Protein AF-A0A840YTI4-F1 (afdb_monomer)

Foldseek 3Di:
DVLVVLVVVLVVLVVVLVVLLVVLLLLLVVLVVLLVVVVVCVVPAFDQLQSSQVSCQPPVDDDPDPDPDGRDSVNSVCSLVVLLVQLVSLQVSLVSQVVVLVVVCVVDDPVVVVVSVVSNVVSQVVSLVSSQSSVCSSQSSRVHHDDRDDDPSDDPPPPPPVPPPPPPDPDDDPPPDDDD

Mean predicted aligned error: 10.5 Å

Nearest PDB structures (foldseek):
  8afz-assembly1_A  TM=2.853E-01  e=2.333E+00  Homo sapiens

Structure (mmCIF, N/CA/C/O backbone):
data_AF-A0A840YTI4-F1
#
_entry.id   AF-A0A840YTI4-F1
#
loop_
_atom_site.group_PDB
_atom_site.id
_atom_site.type_symbol
_atom_site.label_atom_id
_atom_site.label_alt_id
_atom_site.label_comp_id
_atom_site.label_asym_id
_atom_site.label_entity_id
_atom_site.label_seq_id
_atom_site.pdbx_PDB_ins_code
_atom_site.Cartn_x
_atom_site.Cartn_y
_atom_site.Cartn_z
_atom_site.occupancy
_atom_site.B_iso_or_equiv
_atom_site.auth_seq_id
_atom_site.auth_comp_id
_atom_site.auth_asym_id
_atom_site.auth_atom_id
_atom_site.pdbx_PDB_model_num
ATOM 1 N N . MET A 1 1 ? 18.337 14.440 -18.866 1.00 60.91 1 MET A N 1
ATOM 2 C CA . MET A 1 1 ? 17.352 15.415 -18.341 1.00 60.91 1 MET A CA 1
ATOM 3 C C . MET A 1 1 ? 15.928 14.864 -18.159 1.00 60.91 1 MET A C 1
ATOM 5 O O . MET A 1 1 ? 15.456 14.906 -17.033 1.00 60.91 1 MET A O 1
ATOM 9 N N . GLN A 1 2 ? 15.210 14.357 -19.181 1.00 75.00 2 GLN A N 1
ATOM 10 C CA . GLN A 1 2 ? 13.846 13.804 -18.971 1.00 75.00 2 GLN A CA 1
ATOM 11 C C . GLN A 1 2 ? 13.860 12.467 -18.204 1.00 75.00 2 GLN A C 1
ATOM 13 O O . GLN A 1 2 ? 13.089 12.295 -17.268 1.00 75.00 2 GLN A O 1
ATOM 18 N N . GLU A 1 3 ? 14.793 11.567 -18.523 1.00 72.38 3 GLU A N 1
ATOM 19 C CA . GLU A 1 3 ? 14.943 10.283 -17.820 1.00 72.38 3 GLU A CA 1
ATOM 20 C C . GLU A 1 3 ? 15.306 10.454 -16.334 1.00 72.38 3 GLU A C 1
ATOM 22 O O . GLU A 1 3 ? 14.734 9.791 -15.478 1.00 72.38 3 GLU A O 1
ATOM 27 N N . GLU A 1 4 ? 16.202 11.385 -15.996 1.00 76.56 4 GLU A N 1
ATOM 28 C CA . GLU A 1 4 ? 16.574 11.675 -14.600 1.00 76.56 4 GLU A CA 1
ATOM 29 C C . GLU A 1 4 ? 15.397 12.230 -13.789 1.00 76.56 4 GLU A C 1
ATOM 31 O O . GLU A 1 4 ? 15.236 11.883 -12.620 1.00 76.56 4 GLU A O 1
ATOM 36 N N . ARG A 1 5 ? 14.539 13.051 -14.413 1.00 78.88 5 ARG A N 1
ATOM 37 C CA . ARG A 1 5 ? 13.309 13.549 -13.779 1.00 78.88 5 ARG A CA 1
ATOM 38 C C . ARG A 1 5 ? 12.329 12.414 -13.492 1.00 78.88 5 ARG A C 1
ATOM 40 O O . ARG A 1 5 ? 11.798 12.349 -12.386 1.00 78.88 5 ARG A O 1
ATOM 47 N N . GLU A 1 6 ? 12.117 11.510 -14.447 1.00 80.56 6 GLU A N 1
ATOM 48 C CA . GLU A 1 6 ? 11.223 10.359 -14.260 1.00 80.56 6 GLU A CA 1
ATOM 49 C C . GLU A 1 6 ? 11.784 9.350 -13.245 1.00 80.56 6 GLU A C 1
ATOM 51 O O . GLU A 1 6 ? 11.044 8.856 -12.394 1.00 80.56 6 GLU A O 1
ATOM 56 N N . ARG A 1 7 ? 13.105 9.124 -13.226 1.00 78.75 7 ARG A N 1
ATOM 57 C CA . ARG A 1 7 ? 13.770 8.342 -12.168 1.00 78.75 7 ARG A CA 1
ATOM 58 C C . ARG A 1 7 ? 13.569 8.970 -10.787 1.00 78.75 7 ARG A C 1
ATOM 60 O O . ARG A 1 7 ? 13.211 8.271 -9.843 1.00 78.75 7 ARG A O 1
ATOM 67 N N . GLY A 1 8 ? 13.737 10.288 -10.665 1.00 83.75 8 GLY A N 1
ATOM 68 C CA . GLY A 1 8 ? 13.458 11.013 -9.422 1.00 83.75 8 GLY A CA 1
ATOM 69 C C . GLY A 1 8 ? 11.995 10.885 -8.981 1.00 83.75 8 GLY A C 1
ATOM 70 O O . GLY A 1 8 ? 11.715 10.722 -7.792 1.00 83.75 8 GLY A O 1
ATOM 71 N N . ARG A 1 9 ? 11.058 10.885 -9.936 1.00 85.00 9 ARG A N 1
ATOM 72 C CA . ARG A 1 9 ? 9.628 10.677 -9.675 1.00 85.00 9 ARG A CA 1
ATOM 73 C C . ARG A 1 9 ? 9.334 9.268 -9.160 1.00 85.00 9 ARG A C 1
ATOM 75 O O . ARG A 1 9 ? 8.614 9.158 -8.171 1.00 85.00 9 ARG A O 1
ATOM 82 N N . ILE A 1 10 ? 9.915 8.228 -9.767 1.00 86.00 10 ILE A N 1
ATOM 83 C CA . ILE A 1 10 ? 9.824 6.837 -9.285 1.00 86.00 10 ILE A CA 1
ATOM 84 C C . ILE A 1 10 ? 10.323 6.741 -7.840 1.00 86.00 10 ILE A C 1
ATOM 86 O O . ILE A 1 10 ? 9.598 6.262 -6.973 1.00 86.00 10 ILE A O 1
ATOM 90 N N . ILE A 1 11 ? 11.517 7.271 -7.551 1.00 88.94 11 ILE A N 1
ATOM 91 C CA . ILE A 1 11 ? 12.101 7.240 -6.199 1.00 88.94 11 ILE A CA 1
ATOM 92 C C . ILE A 1 11 ? 11.185 7.946 -5.191 1.00 88.94 11 ILE A C 1
ATOM 94 O O . ILE A 1 11 ? 10.948 7.433 -4.097 1.00 88.94 11 ILE A O 1
ATOM 98 N N . GLY A 1 12 ? 10.641 9.110 -5.558 1.00 89.00 12 GLY A N 1
ATOM 99 C CA . GLY A 1 12 ? 9.728 9.867 -4.704 1.00 89.00 12 GLY A CA 1
ATOM 100 C C . GLY A 1 12 ? 8.396 9.154 -4.443 1.00 89.00 12 GLY A C 1
ATOM 101 O O . GLY A 1 12 ? 7.891 9.209 -3.321 1.00 89.00 12 GLY A O 1
ATOM 102 N N . LEU A 1 13 ? 7.824 8.483 -5.449 1.00 89.75 13 LEU A N 1
ATOM 103 C CA . LEU A 1 13 ? 6.615 7.663 -5.293 1.00 89.75 13 LEU A CA 1
ATOM 104 C C . LEU A 1 13 ? 6.891 6.460 -4.396 1.00 89.75 13 LEU A C 1
ATOM 106 O O . LEU A 1 13 ? 6.224 6.305 -3.379 1.00 89.75 13 LEU A O 1
ATOM 110 N N . ARG A 1 14 ? 7.935 5.686 -4.706 1.00 91.75 14 ARG A N 1
ATOM 111 C CA . ARG A 1 14 ? 8.328 4.506 -3.934 1.00 91.75 14 ARG A CA 1
ATOM 112 C C . ARG A 1 14 ? 8.579 4.846 -2.469 1.00 91.75 14 ARG A C 1
ATOM 114 O O . ARG A 1 14 ? 8.052 4.181 -1.584 1.00 91.75 14 ARG A O 1
ATOM 121 N N . LYS A 1 15 ? 9.337 5.913 -2.194 1.00 93.44 15 LYS A N 1
ATOM 122 C CA . LYS A 1 15 ? 9.611 6.356 -0.821 1.00 93.44 15 LYS A CA 1
ATOM 123 C C . LYS A 1 15 ? 8.319 6.675 -0.064 1.00 93.44 15 LYS A C 1
ATOM 125 O O . LYS A 1 15 ? 8.131 6.181 1.043 1.00 93.44 15 LYS A O 1
ATOM 130 N N . ARG A 1 16 ? 7.414 7.451 -0.667 1.00 90.56 16 ARG A N 1
ATOM 131 C CA . ARG A 1 16 ? 6.116 7.785 -0.059 1.00 90.56 16 ARG A CA 1
ATOM 132 C C . ARG A 1 16 ? 5.254 6.543 0.179 1.00 90.56 16 ARG A C 1
ATOM 134 O O . ARG A 1 16 ? 4.687 6.422 1.265 1.00 90.56 16 ARG A O 1
ATOM 141 N N . ARG A 1 17 ? 5.197 5.623 -0.786 1.00 94.31 17 ARG A N 1
ATOM 142 C CA . ARG A 1 17 ? 4.458 4.358 -0.682 1.00 94.31 17 ARG A CA 1
ATOM 143 C C . ARG A 1 17 ? 4.950 3.526 0.498 1.00 94.31 17 ARG A C 1
ATOM 145 O O . ARG A 1 17 ? 4.155 3.127 1.345 1.00 94.31 17 ARG A O 1
ATOM 152 N N . LEU A 1 18 ? 6.267 3.337 0.603 1.00 94.56 18 LEU A N 1
ATOM 153 C CA . LEU A 1 18 ? 6.896 2.588 1.694 1.00 94.56 18 LEU A CA 1
ATOM 154 C C . LEU A 1 18 ? 6.688 3.262 3.055 1.00 94.56 18 LEU A C 1
ATOM 156 O O . LEU A 1 18 ? 6.338 2.590 4.020 1.00 94.56 18 LEU A O 1
ATOM 160 N N . GLU A 1 19 ? 6.841 4.586 3.140 1.00 94.00 19 GLU A N 1
ATOM 161 C CA . GLU A 1 19 ? 6.572 5.333 4.376 1.00 94.00 19 GLU A CA 1
ATOM 162 C C . GLU A 1 19 ? 5.101 5.236 4.804 1.00 94.00 19 GLU A C 1
ATOM 164 O O . GLU A 1 19 ? 4.807 5.140 5.996 1.00 94.00 19 GLU A O 1
ATOM 169 N N . THR A 1 20 ? 4.174 5.245 3.844 1.00 92.94 20 THR A N 1
ATOM 170 C CA . THR A 1 20 ? 2.732 5.111 4.091 1.00 92.94 20 THR A CA 1
ATOM 171 C C . THR A 1 20 ? 2.385 3.706 4.576 1.00 92.94 20 THR A C 1
ATOM 173 O O . THR A 1 20 ? 1.662 3.558 5.564 1.00 92.94 20 THR A O 1
ATOM 176 N N . ALA A 1 21 ? 2.943 2.677 3.936 1.00 94.75 21 ALA A N 1
ATOM 177 C CA . ALA A 1 21 ? 2.770 1.288 4.343 1.00 94.75 21 ALA A CA 1
ATOM 178 C C . ALA A 1 21 ? 3.350 1.031 5.743 1.00 94.75 21 ALA A C 1
ATOM 180 O O . ALA A 1 21 ? 2.666 0.467 6.596 1.00 94.75 21 ALA A O 1
ATOM 181 N N . ALA A 1 22 ? 4.569 1.509 6.012 1.00 94.06 22 ALA A N 1
ATOM 182 C CA . ALA A 1 22 ? 5.213 1.385 7.317 1.00 94.06 22 ALA A CA 1
ATOM 183 C C . ALA A 1 22 ? 4.413 2.098 8.414 1.00 94.06 22 ALA A C 1
ATOM 185 O O . ALA A 1 22 ? 4.198 1.532 9.482 1.00 94.06 22 ALA A O 1
ATOM 186 N N . TRP A 1 23 ? 3.916 3.308 8.136 1.00 92.19 23 TRP A N 1
ATOM 187 C CA . TRP A 1 23 ? 3.046 4.031 9.061 1.00 92.19 23 TRP A CA 1
ATOM 188 C C . TRP A 1 23 ? 1.780 3.228 9.385 1.00 92.19 23 TRP A C 1
ATOM 190 O O . TRP A 1 23 ? 1.452 3.054 10.556 1.00 92.19 23 TRP A O 1
ATOM 200 N N . ALA A 1 24 ? 1.094 2.689 8.378 1.00 92.88 24 ALA A N 1
ATOM 201 C CA . ALA A 1 24 ? -0.115 1.904 8.600 1.00 92.88 24 ALA A CA 1
ATOM 202 C C . ALA A 1 24 ? 0.157 0.590 9.339 1.00 92.88 24 ALA A C 1
ATOM 204 O O . ALA A 1 24 ? -0.626 0.209 10.206 1.00 92.88 24 ALA A O 1
ATOM 205 N N . ALA A 1 25 ? 1.287 -0.068 9.072 1.00 94.06 25 ALA A N 1
ATOM 206 C CA . ALA A 1 25 ? 1.671 -1.297 9.759 1.00 94.06 25 ALA A CA 1
ATOM 207 C C . ALA A 1 25 ? 1.788 -1.118 11.284 1.00 94.06 25 ALA A C 1
ATOM 209 O O . ALA A 1 25 ? 1.496 -2.054 12.026 1.00 94.06 25 ALA A O 1
ATOM 210 N N . THR A 1 26 ? 2.115 0.089 11.767 1.00 92.38 26 THR A N 1
ATOM 211 C CA . THR A 1 26 ? 2.164 0.375 13.215 1.00 92.38 26 THR A CA 1
ATOM 212 C C . THR A 1 26 ? 0.812 0.199 13.919 1.00 92.38 26 THR A C 1
ATOM 214 O O . THR A 1 26 ? 0.774 -0.038 15.123 1.00 92.38 26 THR A O 1
ATOM 217 N N . PHE A 1 27 ? -0.303 0.243 13.179 1.00 91.00 27 PHE A N 1
ATOM 218 C CA . PHE A 1 27 ? -1.652 0.069 13.723 1.00 91.00 27 PHE A CA 1
ATOM 219 C C . PHE A 1 27 ? -2.101 -1.387 13.819 1.00 91.00 27 PHE A C 1
ATOM 221 O O . PHE A 1 27 ? -3.097 -1.658 14.485 1.00 91.00 27 PHE A O 1
ATOM 228 N N . ILE A 1 28 ? -1.404 -2.334 13.185 1.00 92.56 28 ILE A N 1
ATOM 229 C CA . ILE A 1 28 ? -1.778 -3.756 13.221 1.00 92.56 28 ILE A CA 1
ATOM 230 C C . ILE A 1 28 ? -1.907 -4.284 14.665 1.00 92.56 28 ILE A C 1
ATOM 232 O O . ILE A 1 28 ? -2.984 -4.799 14.982 1.00 92.56 28 ILE A O 1
ATOM 236 N N . PRO A 1 29 ? -0.892 -4.148 15.550 1.00 91.31 29 PRO A N 1
ATOM 237 C CA . PRO A 1 29 ? -1.006 -4.623 16.932 1.00 91.31 29 PRO A CA 1
ATOM 238 C C . PRO A 1 29 ? -2.106 -3.890 17.714 1.00 91.31 29 PRO A C 1
ATOM 240 O O . PRO A 1 29 ? -2.937 -4.536 18.343 1.00 91.31 29 PRO A O 1
ATOM 243 N N . LEU A 1 30 ? -2.205 -2.565 17.575 1.00 89.50 30 LEU A N 1
ATOM 244 C CA . LEU A 1 30 ? -3.213 -1.751 18.270 1.00 89.50 30 LEU A CA 1
ATOM 245 C C . LEU A 1 30 ? -4.641 -2.166 17.916 1.00 89.50 30 LEU A C 1
ATOM 247 O O . LEU A 1 30 ? -5.519 -2.267 18.766 1.00 89.50 30 LEU A O 1
ATOM 251 N N . LEU A 1 31 ? -4.893 -2.424 16.636 1.00 90.88 31 LEU A N 1
ATOM 252 C CA . LEU A 1 31 ? -6.208 -2.856 16.186 1.00 90.88 31 LEU A CA 1
ATOM 253 C C . LEU A 1 31 ? -6.496 -4.303 16.600 1.00 90.88 31 LEU A C 1
ATOM 255 O O . LEU A 1 31 ? -7.666 -4.662 16.739 1.00 90.88 31 LEU A O 1
ATOM 259 N N . ALA A 1 32 ? -5.464 -5.132 16.790 1.00 89.94 32 ALA A N 1
ATOM 260 C CA . ALA A 1 32 ? -5.616 -6.479 17.328 1.00 89.94 32 ALA A CA 1
ATOM 261 C C . ALA A 1 32 ? -6.035 -6.434 18.801 1.00 89.94 32 ALA A C 1
ATOM 263 O O . ALA A 1 32 ? -7.011 -7.088 19.156 1.00 89.94 32 ALA A O 1
ATOM 264 N N . GLU A 1 33 ? -5.393 -5.591 19.609 1.00 89.31 33 GLU A N 1
ATOM 265 C CA . GLU A 1 33 ? -5.805 -5.312 20.991 1.00 89.31 33 GLU A CA 1
ATOM 266 C C . GLU A 1 33 ? -7.242 -4.786 21.044 1.00 89.31 33 GLU A C 1
ATOM 268 O O . GLU A 1 33 ? -8.079 -5.321 21.770 1.00 89.31 33 GLU A O 1
ATOM 273 N N . ALA A 1 34 ? -7.580 -3.821 20.185 1.00 89.56 34 ALA A N 1
ATOM 274 C CA . ALA A 1 34 ? -8.935 -3.286 20.106 1.00 89.56 34 ALA A CA 1
ATOM 275 C C . ALA A 1 34 ? -9.989 -4.357 19.795 1.00 89.56 34 ALA A C 1
ATOM 277 O O . ALA A 1 34 ? -11.098 -4.295 20.316 1.00 89.56 34 ALA A O 1
ATOM 278 N N . ARG A 1 35 ? -9.669 -5.361 18.971 1.00 88.31 35 ARG A N 1
ATOM 279 C CA . ARG A 1 35 ? -10.585 -6.485 18.701 1.00 88.31 35 ARG A CA 1
ATOM 280 C C . ARG A 1 35 ? -10.811 -7.367 19.927 1.00 88.31 35 ARG A C 1
ATOM 282 O O . ARG A 1 35 ? -11.915 -7.878 20.079 1.00 88.31 35 ARG A O 1
ATOM 289 N N . LEU A 1 36 ? -9.800 -7.535 20.778 1.00 86.69 36 LEU A N 1
ATOM 290 C CA . LEU A 1 36 ? -9.909 -8.306 22.020 1.00 86.69 36 LEU A CA 1
ATOM 291 C C . LEU A 1 36 ? -10.699 -7.541 23.092 1.00 86.69 36 LEU A C 1
ATOM 293 O O . LEU A 1 36 ? -11.499 -8.130 23.813 1.00 86.69 36 LEU A O 1
ATOM 297 N N . GLU A 1 37 ? -10.508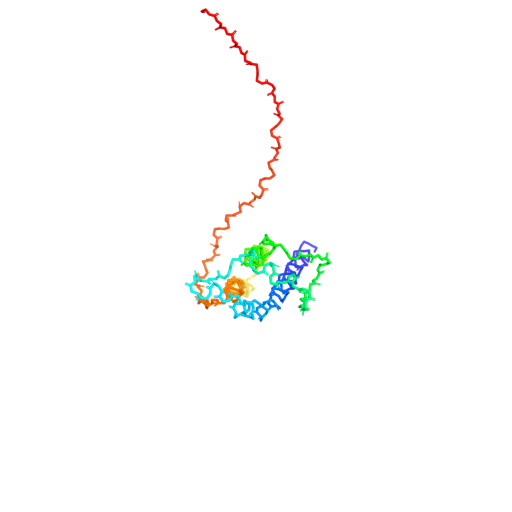 -6.223 23.169 1.00 87.12 37 GLU A N 1
ATOM 298 C CA . GLU A 1 37 ? -11.106 -5.355 24.191 1.00 87.12 37 GLU A CA 1
ATOM 299 C C . GLU A 1 37 ? -12.483 -4.784 23.832 1.00 87.12 37 GLU A C 1
ATOM 301 O O . GLU A 1 37 ? -13.116 -4.145 24.674 1.00 87.12 37 GLU A O 1
ATOM 306 N N . LEU A 1 38 ? -12.974 -4.998 22.608 1.00 84.62 38 LEU A N 1
ATOM 307 C CA . LEU A 1 38 ? -14.323 -4.613 22.177 1.00 84.62 38 LEU A CA 1
ATOM 308 C C . LEU A 1 38 ? -15.249 -5.851 22.089 1.00 84.62 38 LEU A C 1
ATOM 310 O O . LEU A 1 38 ? -15.746 -6.170 21.002 1.00 84.62 38 LEU A O 1
ATOM 314 N N . PRO A 1 39 ? -15.513 -6.557 23.213 1.00 62.47 39 PRO A N 1
ATOM 315 C CA . PRO A 1 39 ? -16.169 -7.864 23.226 1.00 62.47 39 PRO A CA 1
ATOM 316 C C . PRO A 1 39 ? -17.627 -7.836 22.757 1.00 62.47 39 PRO A C 1
ATOM 318 O O . PRO A 1 39 ? -18.119 -8.856 22.284 1.00 62.47 39 PRO A O 1
ATOM 321 N N . GLU A 1 40 ? -18.315 -6.686 22.784 1.00 63.84 40 GLU A N 1
ATOM 322 C CA . GLU A 1 40 ? -19.673 -6.554 22.218 1.00 63.84 40 GLU A CA 1
ATOM 323 C C . GLU A 1 40 ? -19.744 -6.923 20.723 1.00 63.84 40 GLU A C 1
ATOM 325 O O . GLU A 1 40 ? -20.815 -7.256 20.209 1.00 63.84 40 GLU A O 1
ATOM 330 N N . TYR A 1 41 ? -18.602 -6.918 20.029 1.00 58.66 41 TYR A N 1
ATOM 331 C CA . TYR A 1 41 ? -18.489 -7.289 18.619 1.00 58.66 41 TYR A CA 1
ATOM 332 C C . TYR A 1 41 ? -17.939 -8.706 18.403 1.00 58.66 41 TYR A C 1
ATOM 334 O O . TYR A 1 41 ? -18.056 -9.224 17.293 1.00 58.66 41 TYR A O 1
ATOM 342 N N . ALA A 1 42 ? -17.451 -9.384 19.451 1.00 54.78 42 ALA A N 1
ATOM 343 C CA . ALA A 1 42 ? -16.868 -10.728 19.371 1.00 54.78 42 ALA A CA 1
ATOM 344 C C . ALA A 1 42 ? -17.840 -11.790 18.814 1.00 54.78 42 ALA A C 1
ATOM 346 O O . ALA A 1 42 ? -17.402 -12.795 18.262 1.00 54.78 42 ALA A O 1
ATOM 347 N N . GLY A 1 43 ? -19.155 -11.547 18.901 1.00 52.69 43 GLY A N 1
ATOM 348 C CA . GLY A 1 43 ? -20.197 -12.397 18.308 1.00 52.69 43 GLY A CA 1
ATOM 349 C C . GLY A 1 43 ? -20.825 -11.877 17.006 1.00 52.69 43 GLY A C 1
ATOM 350 O O . GLY A 1 43 ? -21.642 -12.579 16.419 1.00 52.69 43 GLY A O 1
ATOM 351 N N . ARG A 1 44 ? -20.495 -10.656 16.551 1.00 56.28 44 ARG A N 1
ATOM 352 C CA . ARG A 1 44 ? -21.104 -10.012 15.361 1.00 56.28 44 ARG A CA 1
ATOM 353 C C . ARG A 1 44 ? -20.124 -9.778 14.204 1.00 56.28 44 ARG A C 1
ATOM 355 O O . ARG A 1 44 ? -20.573 -9.448 13.108 1.00 56.28 44 ARG A O 1
ATOM 362 N N . GLY A 1 45 ? -18.818 -9.947 14.427 1.00 68.94 45 GLY A N 1
ATOM 363 C CA . GLY A 1 45 ? -17.769 -9.796 13.414 1.00 68.94 45 GLY A CA 1
ATOM 364 C C . GLY A 1 45 ? -16.749 -8.700 13.746 1.00 68.94 45 GLY A C 1
ATOM 365 O O . GLY A 1 45 ? -16.442 -8.442 14.904 1.00 68.94 45 GLY A O 1
ATOM 366 N N . GLU A 1 46 ? -16.189 -8.064 12.712 1.00 78.31 46 GLU A N 1
ATOM 367 C CA . GLU A 1 46 ? -15.224 -6.960 12.846 1.00 78.31 46 GLU A CA 1
ATOM 368 C C . GLU A 1 46 ? -15.867 -5.757 13.580 1.00 78.31 46 GLU A C 1
ATOM 370 O O . GLU A 1 46 ? -16.969 -5.346 13.197 1.00 78.31 46 GLU A O 1
ATOM 375 N N . PRO A 1 47 ? -15.217 -5.164 14.608 1.00 85.81 47 PRO A N 1
ATOM 376 C CA . PRO A 1 47 ? -15.725 -3.973 15.282 1.00 85.81 47 PRO A CA 1
ATOM 377 C C . PRO A 1 47 ? -16.041 -2.840 14.304 1.00 85.81 47 PRO A C 1
ATOM 379 O O . PRO A 1 47 ? -15.364 -2.642 13.292 1.00 85.81 47 PRO A O 1
ATOM 382 N N . SER A 1 48 ? -17.069 -2.047 14.614 1.00 88.62 48 SER A N 1
ATOM 383 C CA . SER A 1 48 ? -17.422 -0.917 13.755 1.00 88.62 48 SER A CA 1
ATOM 384 C C . SER A 1 48 ? -16.291 0.120 13.708 1.00 88.62 48 SER A C 1
ATOM 386 O O . SER A 1 48 ? -15.554 0.325 14.675 1.00 88.62 48 SER A O 1
ATOM 388 N N . ARG A 1 49 ? -16.185 0.861 12.596 1.00 90.69 49 ARG A N 1
ATOM 389 C CA . ARG A 1 49 ? -15.224 1.976 12.462 1.00 90.69 49 ARG A CA 1
ATOM 390 C C . ARG A 1 49 ? -15.374 3.008 13.587 1.00 90.69 49 ARG A C 1
ATOM 392 O O . ARG A 1 49 ? -14.389 3.611 14.003 1.00 90.69 49 ARG A O 1
ATOM 399 N N . GLN A 1 50 ? -16.597 3.207 14.084 1.00 90.31 50 GLN A N 1
ATOM 400 C CA . GLN A 1 50 ? -16.862 4.092 15.217 1.00 90.31 50 GLN A CA 1
ATOM 401 C C . GLN A 1 50 ? -16.343 3.505 16.534 1.00 90.31 50 GLN A C 1
ATOM 403 O O . GLN A 1 50 ? -15.766 4.243 17.327 1.00 90.31 50 GLN A O 1
ATOM 408 N N . ALA A 1 51 ? -16.482 2.195 16.748 1.00 90.06 51 ALA A N 1
ATOM 409 C CA . ALA A 1 51 ? -15.936 1.526 17.925 1.00 90.06 51 ALA A CA 1
ATOM 410 C C . ALA A 1 51 ? -14.403 1.633 17.966 1.00 90.06 51 ALA A C 1
ATOM 412 O O . ALA A 1 51 ? -13.857 2.052 18.982 1.00 90.06 51 ALA A O 1
ATOM 413 N N . TYR A 1 52 ? -13.719 1.390 16.841 1.00 90.62 52 TYR A N 1
ATOM 414 C CA . TYR A 1 52 ? -12.273 1.624 16.726 1.00 90.62 52 TYR A CA 1
ATOM 415 C C . TYR A 1 52 ? -11.885 3.077 17.002 1.00 90.62 52 TYR A C 1
ATOM 417 O O . TYR A 1 52 ? -10.929 3.342 17.722 1.00 90.62 52 TYR A O 1
ATOM 425 N N . SER A 1 53 ? -12.642 4.028 16.454 1.00 90.62 53 SER A N 1
ATOM 426 C CA . SER A 1 53 ? -12.415 5.455 16.679 1.00 90.62 53 SER A CA 1
ATOM 427 C C . SER A 1 53 ? -12.531 5.827 18.159 1.00 90.62 53 SER A C 1
ATOM 429 O O . SER A 1 53 ? -11.686 6.551 18.675 1.00 90.62 53 SER A O 1
ATOM 431 N N . ASN A 1 54 ? -13.564 5.336 18.847 1.00 90.31 54 ASN A N 1
ATOM 432 C CA . ASN A 1 54 ? -13.758 5.573 20.277 1.00 90.31 54 ASN A CA 1
ATOM 433 C C . ASN A 1 54 ?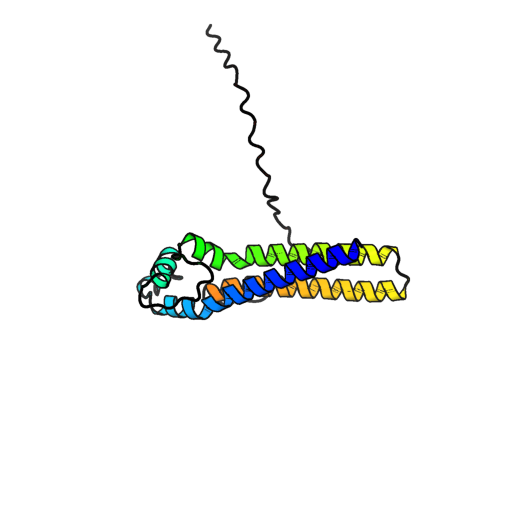 -12.641 4.915 21.095 1.00 90.31 54 ASN A C 1
ATOM 435 O O . ASN A 1 54 ? -12.119 5.524 22.023 1.00 90.31 54 ASN A O 1
ATOM 439 N N . TRP A 1 55 ? -12.240 3.701 20.708 1.00 90.94 55 TRP A N 1
ATOM 440 C CA . TRP A 1 55 ? -11.159 2.964 21.350 1.00 90.94 55 TRP A CA 1
ATOM 441 C C . TRP A 1 55 ? -9.821 3.712 21.224 1.00 90.94 55 TRP A C 1
ATOM 443 O O . TRP A 1 55 ? -9.170 3.972 22.232 1.00 90.94 55 TRP A O 1
ATOM 453 N N . LEU A 1 56 ? -9.436 4.168 20.031 1.00 89.31 56 LEU A N 1
ATOM 454 C CA . LEU A 1 56 ? -8.179 4.908 19.839 1.00 89.31 56 LEU A CA 1
ATOM 455 C C . LEU A 1 56 ? -8.153 6.278 20.533 1.00 89.31 56 LEU A C 1
ATOM 457 O O . LEU A 1 56 ? -7.080 6.792 20.817 1.00 89.31 56 LEU A O 1
ATOM 461 N N . ASN A 1 57 ? -9.309 6.885 20.805 1.00 88.69 57 ASN A N 1
ATOM 462 C CA . ASN A 1 57 ? -9.383 8.171 21.505 1.00 88.69 57 ASN A CA 1
ATOM 463 C C . ASN A 1 57 ? -9.470 8.041 23.030 1.00 88.69 57 ASN A C 1
ATOM 465 O O . ASN A 1 57 ? -9.657 9.051 23.712 1.00 88.69 57 ASN A O 1
ATOM 469 N N . HIS A 1 58 ? -9.397 6.827 23.579 1.00 86.06 58 HIS A N 1
ATOM 470 C CA . HIS A 1 58 ? -9.511 6.646 25.018 1.00 86.06 58 HIS A CA 1
ATOM 471 C C . HIS A 1 58 ? -8.323 7.312 25.747 1.00 86.06 58 HIS A C 1
ATOM 473 O O . HIS A 1 58 ? -7.179 7.041 25.380 1.00 86.06 58 HIS A O 1
ATOM 479 N N . PRO A 1 59 ? -8.548 8.137 26.792 1.00 81.12 59 PRO A N 1
ATOM 480 C CA . PRO A 1 59 ? -7.494 8.949 27.417 1.00 81.12 59 PRO A CA 1
ATOM 481 C C . PRO A 1 59 ? -6.313 8.165 27.998 1.00 81.12 59 PRO A C 1
ATOM 483 O O . PRO A 1 59 ? -5.227 8.711 28.149 1.00 81.12 59 PRO A O 1
ATOM 486 N N . SER A 1 60 ? -6.526 6.897 28.347 1.00 80.81 60 SER A N 1
ATOM 487 C CA . SER A 1 60 ? -5.487 6.030 28.912 1.00 80.81 60 SER A CA 1
ATOM 488 C C . SER A 1 60 ? -4.593 5.360 27.863 1.00 80.81 60 SER A C 1
ATOM 490 O O . SER A 1 60 ? -3.740 4.564 28.245 1.00 80.81 60 SER A O 1
ATOM 492 N N . ARG A 1 61 ? -4.811 5.598 26.561 1.00 78.06 61 ARG A N 1
ATOM 493 C CA . ARG A 1 61 ? -4.062 4.936 25.485 1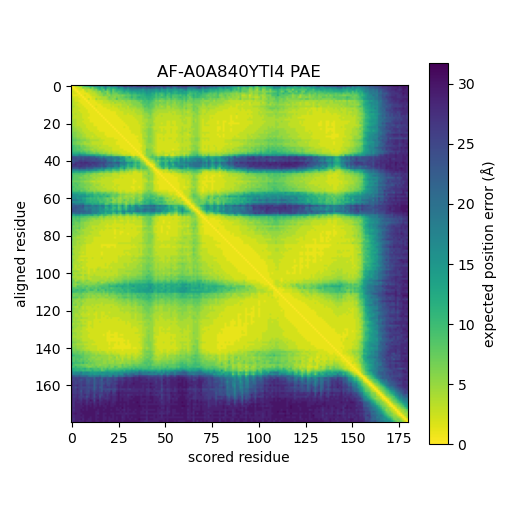.00 78.06 61 ARG A CA 1
ATOM 494 C C . ARG A 1 61 ? -3.062 5.880 24.838 1.00 78.06 61 ARG A C 1
ATOM 496 O O . ARG A 1 61 ? -3.401 6.990 24.434 1.00 78.06 61 ARG A O 1
ATOM 503 N N . GLU A 1 62 ? -1.843 5.388 24.667 1.00 75.94 62 GLU A N 1
ATOM 504 C CA . GLU A 1 62 ? -0.817 6.056 23.881 1.00 75.94 62 GLU A CA 1
ATOM 505 C C . GLU A 1 62 ? -0.872 5.527 22.445 1.00 75.94 62 GLU A C 1
ATOM 507 O O . GLU A 1 62 ? -0.469 4.403 22.155 1.00 75.94 62 GLU A O 1
ATOM 512 N N . ILE A 1 63 ? -1.439 6.324 21.536 1.00 76.50 63 ILE A N 1
ATOM 513 C CA . ILE A 1 63 ? -1.543 5.961 20.121 1.00 76.50 63 ILE A CA 1
ATOM 514 C C . ILE A 1 63 ? -0.429 6.667 19.336 1.00 76.50 63 ILE A C 1
ATOM 516 O O . ILE A 1 63 ? -0.301 7.891 19.453 1.00 76.50 63 ILE A O 1
ATOM 520 N N . PRO A 1 64 ? 0.327 5.957 18.476 1.00 66.69 64 PRO A N 1
ATOM 521 C CA . PRO A 1 64 ? 1.303 6.552 17.572 1.00 66.69 64 PRO A CA 1
ATOM 522 C C . PRO A 1 64 ? 0.585 7.443 16.552 1.00 66.69 64 PRO A C 1
ATOM 524 O O . PRO A 1 64 ? 0.174 7.013 15.476 1.00 66.69 64 PRO A O 1
ATOM 527 N N . SER A 1 65 ? 0.387 8.715 16.895 1.00 64.50 65 SER A N 1
ATOM 528 C CA . SER A 1 65 ? -0.253 9.672 16.002 1.00 64.50 65 SER A CA 1
ATOM 529 C C . SER A 1 65 ? 0.762 10.626 15.392 1.00 64.50 65 SER A C 1
ATOM 531 O O . SER A 1 65 ? 1.403 11.421 16.075 1.00 64.50 65 SER A O 1
ATOM 533 N N . ARG A 1 66 ? 0.844 10.598 14.058 1.00 55.34 66 ARG A N 1
ATOM 534 C CA . ARG A 1 66 ? 1.593 11.567 13.246 1.00 55.34 66 ARG A CA 1
ATOM 535 C C . ARG A 1 66 ? 0.869 12.923 13.148 1.00 55.34 66 ARG A C 1
ATOM 537 O O . ARG A 1 66 ? 1.488 13.914 12.780 1.00 55.34 66 ARG A O 1
ATOM 544 N N . ASN A 1 67 ? -0.425 12.974 13.492 1.00 52.84 67 ASN A N 1
ATOM 545 C CA . ASN A 1 67 ? -1.260 14.176 13.448 1.00 52.84 67 ASN A CA 1
ATOM 546 C C . ASN A 1 67 ? -1.805 14.514 14.841 1.00 52.84 67 ASN A C 1
ATOM 548 O O . ASN A 1 67 ? -2.423 13.684 15.503 1.00 52.84 67 ASN A O 1
ATOM 552 N N . LYS A 1 68 ? -1.644 15.764 15.277 1.00 54.62 68 LYS A N 1
ATOM 553 C CA . LYS A 1 68 ? -2.316 16.278 16.478 1.00 54.62 68 LYS A CA 1
ATOM 554 C C . LYS A 1 68 ? -3.831 16.304 16.221 1.00 54.62 68 LYS A C 1
ATOM 556 O O . LYS A 1 68 ? -4.321 17.224 15.574 1.00 54.62 68 LYS A O 1
ATOM 561 N N . GLY A 1 69 ? -4.569 15.282 16.650 1.00 68.00 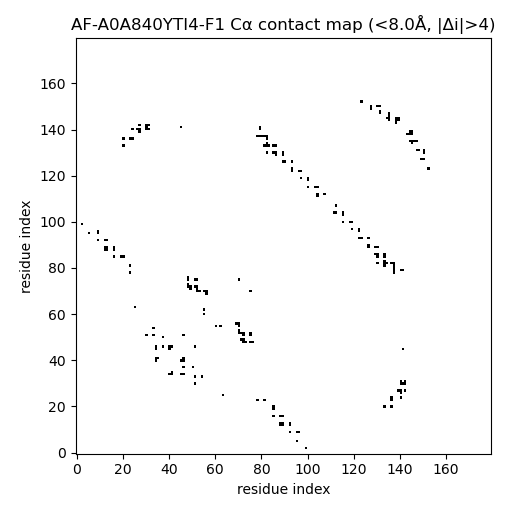69 GLY A N 1
ATOM 562 C CA . GLY A 1 69 ? -6.021 15.218 16.471 1.00 68.00 69 GLY A CA 1
ATOM 563 C C . GLY A 1 69 ? -6.636 13.896 16.921 1.00 68.00 69 GLY A C 1
ATOM 564 O O . GLY A 1 69 ? -5.949 12.880 16.995 1.00 68.00 69 GLY A O 1
ATOM 565 N N . SER A 1 70 ? -7.938 13.923 17.211 1.00 82.94 70 SER A N 1
ATOM 566 C CA . SER A 1 70 ? -8.712 12.724 17.528 1.00 82.94 70 SER A CA 1
ATOM 567 C C . SER A 1 70 ? -8.940 11.863 16.286 1.00 82.94 70 SER A C 1
ATOM 569 O O . SER A 1 70 ? -9.151 12.359 15.172 1.00 82.94 70 SER A O 1
ATOM 571 N N . TRP A 1 71 ? -8.930 10.549 16.479 1.00 88.62 71 TRP A N 1
ATOM 572 C CA . TRP A 1 71 ? -9.331 9.593 15.461 1.00 88.62 71 TRP A CA 1
ATOM 573 C C . TRP A 1 71 ? -10.819 9.745 15.171 1.00 88.62 71 TRP A C 1
ATOM 575 O O . TRP A 1 71 ? -11.631 9.901 16.081 1.00 88.62 71 TRP A O 1
ATOM 585 N N . LYS A 1 72 ? -11.178 9.711 13.891 1.00 91.06 72 LYS A N 1
ATOM 586 C CA . LYS A 1 72 ? -12.567 9.706 13.425 1.00 91.06 72 LYS A CA 1
ATOM 587 C C . LYS A 1 72 ? -12.834 8.390 12.715 1.00 91.06 72 LYS A C 1
ATOM 589 O O . LYS A 1 72 ? -11.928 7.844 12.086 1.00 91.06 72 LYS A O 1
ATOM 594 N N . SER A 1 73 ? -14.082 7.929 12.722 1.00 90.19 73 SER A N 1
ATOM 595 C CA . SER A 1 73 ? -14.502 6.719 12.000 1.00 90.19 73 SER A CA 1
ATOM 596 C C . SER A 1 73 ? -14.167 6.768 10.505 1.00 90.19 73 SER A C 1
ATOM 598 O O . SER A 1 73 ? -13.792 5.753 9.921 1.00 90.19 73 SER A O 1
ATOM 600 N N . GLU A 1 74 ? -14.216 7.953 9.893 1.00 91.38 74 GLU A N 1
ATOM 601 C CA . GLU A 1 74 ? -13.765 8.165 8.515 1.00 91.38 74 GLU A CA 1
ATOM 602 C C . GLU A 1 74 ? -12.257 7.908 8.352 1.00 91.38 74 GLU A C 1
ATOM 604 O O . GLU A 1 74 ? -11.846 7.227 7.415 1.00 91.38 74 GLU A O 1
ATOM 609 N N . THR A 1 75 ? -11.430 8.398 9.280 1.00 89.62 75 THR A N 1
ATOM 610 C CA . THR A 1 75 ? -9.976 8.173 9.274 1.00 89.62 75 THR A CA 1
ATOM 611 C C . THR A 1 75 ? -9.646 6.688 9.425 1.00 89.62 75 THR A C 1
ATOM 613 O O . THR A 1 75 ? -8.770 6.192 8.722 1.00 89.62 75 THR A O 1
ATOM 616 N N . ILE A 1 76 ? -10.386 5.960 10.270 1.00 91.25 76 ILE A N 1
ATOM 617 C CA . ILE A 1 76 ? -10.281 4.495 10.379 1.00 91.25 76 ILE A CA 1
ATOM 618 C C . ILE A 1 76 ? -10.648 3.821 9.059 1.00 91.25 76 ILE A C 1
ATOM 620 O O . ILE A 1 76 ? -9.941 2.929 8.603 1.00 91.25 76 ILE A O 1
ATOM 624 N N . GLY A 1 77 ? -11.728 4.273 8.414 1.00 91.19 77 GLY A N 1
ATOM 625 C CA . GLY A 1 77 ? -12.116 3.784 7.093 1.00 91.19 77 GLY A CA 1
ATOM 626 C C . GLY A 1 77 ? -10.983 3.928 6.078 1.00 91.19 77 GLY A C 1
ATOM 627 O O . GLY A 1 77 ? -10.615 2.951 5.438 1.00 91.19 77 GLY A O 1
ATOM 628 N N . ARG A 1 78 ? -10.360 5.109 6.005 1.00 90.88 78 ARG A N 1
ATOM 629 C CA . ARG A 1 78 ? -9.215 5.354 5.113 1.00 90.88 78 ARG A CA 1
ATOM 630 C C . ARG A 1 78 ? -7.994 4.499 5.455 1.00 90.88 78 ARG A C 1
ATOM 632 O O . ARG A 1 78 ? -7.296 4.083 4.541 1.00 90.88 78 ARG A O 1
ATOM 639 N N . LEU A 1 79 ? -7.738 4.230 6.738 1.00 92.62 79 LEU A N 1
ATOM 640 C CA . LEU A 1 79 ? -6.666 3.322 7.159 1.00 92.62 79 LEU A CA 1
ATOM 641 C C . LEU A 1 79 ? -6.932 1.892 6.670 1.00 92.62 79 LEU A C 1
ATOM 643 O O . LEU A 1 79 ? -6.039 1.247 6.134 1.00 92.62 79 LEU A O 1
ATOM 647 N N . PHE A 1 80 ? -8.163 1.403 6.799 1.00 93.62 80 PHE A N 1
ATOM 648 C CA . PHE A 1 80 ? -8.526 0.079 6.293 1.00 93.62 80 PHE A CA 1
ATOM 649 C C . PHE A 1 80 ? -8.494 -0.005 4.770 1.00 93.62 80 PHE A C 1
ATOM 651 O O . PHE A 1 80 ? -8.135 -1.046 4.222 1.00 93.62 80 PHE A O 1
ATOM 658 N N . ASP A 1 81 ? -8.818 1.089 4.094 1.00 93.81 81 ASP A N 1
ATOM 659 C CA . ASP A 1 81 ? -8.858 1.172 2.637 1.00 93.81 81 ASP A CA 1
ATOM 660 C C . ASP A 1 81 ? -7.529 1.712 2.058 1.00 93.81 81 ASP A C 1
ATOM 662 O O . ASP A 1 81 ? -7.462 2.121 0.900 1.00 93.81 81 ASP A O 1
ATOM 666 N N . ILE A 1 82 ? -6.442 1.685 2.845 1.00 93.38 82 ILE A N 1
ATOM 667 C CA . ILE A 1 82 ? -5.136 2.243 2.459 1.00 93.38 82 ILE A CA 1
ATOM 668 C C . ILE A 1 82 ? -4.520 1.563 1.235 1.00 93.38 82 ILE A C 1
ATOM 670 O O . ILE A 1 82 ? -3.776 2.198 0.488 1.00 93.38 82 ILE A O 1
ATOM 674 N N . HIS A 1 83 ? -4.867 0.293 1.003 1.00 94.31 83 HIS A N 1
ATOM 675 C CA . HIS A 1 83 ? -4.420 -0.460 -0.163 1.00 94.31 83 HIS A CA 1
ATOM 676 C C . HIS A 1 83 ? -4.749 0.267 -1.471 1.00 94.31 83 HIS A C 1
ATOM 678 O O . HIS A 1 83 ? -3.938 0.217 -2.383 1.00 94.31 83 HIS A O 1
ATOM 684 N N . ILE A 1 84 ? -5.868 1.002 -1.545 1.00 92.56 84 ILE A N 1
ATOM 685 C CA . ILE A 1 84 ? -6.268 1.751 -2.745 1.00 92.56 84 ILE A CA 1
ATOM 686 C C . ILE A 1 84 ? -5.169 2.742 -3.143 1.00 92.56 84 ILE A C 1
ATOM 688 O O . ILE A 1 84 ? -4.685 2.712 -4.269 1.00 92.56 84 ILE A O 1
ATOM 692 N N . GLY A 1 85 ? -4.720 3.574 -2.199 1.00 90.69 85 GLY A N 1
ATOM 693 C CA . GLY A 1 85 ? -3.677 4.566 -2.468 1.00 90.69 85 GLY A CA 1
ATOM 694 C C . GLY A 1 85 ? -2.311 3.938 -2.750 1.00 90.69 85 GLY A C 1
ATOM 695 O O . GLY A 1 85 ? -1.583 4.420 -3.612 1.00 90.69 85 GLY A O 1
ATOM 696 N N . LEU A 1 86 ? -1.967 2.848 -2.055 1.00 94.56 86 LEU A N 1
ATOM 697 C CA . LEU A 1 86 ? -0.702 2.136 -2.274 1.00 94.56 86 LEU A CA 1
ATOM 698 C C . LEU A 1 86 ? -0.649 1.468 -3.656 1.00 94.56 86 LEU A C 1
ATOM 700 O O . LEU A 1 86 ? 0.398 1.495 -4.301 1.00 94.56 86 LEU A O 1
ATOM 704 N N . ILE A 1 87 ? -1.772 0.902 -4.110 1.00 94.25 87 ILE A N 1
ATOM 705 C CA . ILE A 1 87 ? -1.917 0.306 -5.442 1.00 94.25 87 ILE A CA 1
ATOM 706 C C . ILE A 1 87 ? -1.846 1.394 -6.511 1.00 94.25 87 ILE A C 1
ATOM 708 O O . ILE A 1 87 ? -1.083 1.241 -7.458 1.00 94.25 87 ILE A O 1
ATOM 712 N N . ASP A 1 88 ? -2.557 2.513 -6.340 1.00 91.12 88 ASP A N 1
ATOM 713 C CA . ASP A 1 88 ? -2.492 3.641 -7.278 1.00 91.12 88 ASP A CA 1
ATOM 714 C C . ASP A 1 88 ? -1.047 4.148 -7.459 1.00 91.12 88 ASP A C 1
ATOM 716 O O . ASP A 1 88 ? -0.604 4.406 -8.580 1.00 91.12 88 ASP A O 1
ATOM 720 N N . GLU A 1 89 ? -0.282 4.263 -6.366 1.00 91.88 89 GLU A N 1
ATOM 721 C CA . GLU A 1 89 ? 1.126 4.667 -6.425 1.00 91.88 89 GLU A CA 1
ATOM 722 C C . GLU A 1 89 ? 2.018 3.610 -7.097 1.00 91.88 89 GLU A C 1
ATOM 724 O O . GLU A 1 89 ? 2.879 3.981 -7.899 1.00 91.88 89 GLU A O 1
ATOM 729 N N . ALA A 1 90 ? 1.807 2.319 -6.817 1.00 92.31 90 ALA A N 1
ATOM 730 C CA . ALA A 1 90 ? 2.548 1.221 -7.446 1.00 92.31 90 ALA A CA 1
ATOM 731 C C . ALA A 1 90 ? 2.272 1.127 -8.958 1.00 92.31 90 ALA A C 1
ATOM 733 O O . ALA A 1 90 ? 3.189 0.934 -9.754 1.00 92.31 90 ALA A O 1
ATOM 734 N N . GLU A 1 91 ? 1.023 1.331 -9.375 1.00 92.50 91 GLU A N 1
ATOM 735 C CA . GLU A 1 91 ? 0.639 1.388 -10.787 1.00 92.50 91 GLU A CA 1
ATOM 736 C C . GLU A 1 91 ? 1.259 2.590 -11.503 1.00 92.50 91 GLU A C 1
ATOM 738 O O . GLU A 1 91 ? 1.777 2.465 -12.612 1.00 92.50 91 GLU A O 1
ATOM 743 N N . GLN A 1 92 ? 1.261 3.763 -10.864 1.00 90.81 92 GLN A N 1
ATOM 744 C CA . GLN A 1 92 ? 1.895 4.944 -11.442 1.00 90.81 92 GLN A CA 1
ATOM 745 C C . GLN A 1 92 ? 3.414 4.753 -11.581 1.00 90.81 92 GLN A C 1
ATOM 747 O O . GLN A 1 92 ? 4.007 5.193 -12.567 1.00 90.81 92 GLN A O 1
ATOM 752 N N . GLU A 1 93 ? 4.050 4.115 -10.598 1.00 90.88 93 GLU A N 1
ATOM 753 C CA . GLU A 1 93 ? 5.464 3.746 -10.646 1.00 90.88 93 GLU A CA 1
ATOM 754 C C . GLU A 1 93 ? 5.753 2.799 -11.822 1.00 90.88 93 GLU A C 1
ATOM 756 O O . GLU A 1 93 ? 6.672 3.049 -12.609 1.00 90.88 93 GLU A O 1
ATOM 761 N N . PHE A 1 94 ? 4.920 1.770 -11.984 1.00 91.81 94 PHE A N 1
ATOM 762 C CA . PHE A 1 94 ? 4.990 0.817 -13.086 1.00 91.81 94 PHE A CA 1
ATOM 763 C C . PHE A 1 94 ? 4.844 1.489 -14.456 1.00 91.81 94 PHE A C 1
ATOM 765 O O . PHE A 1 94 ? 5.675 1.270 -15.337 1.00 91.81 94 PHE A O 1
ATOM 772 N N . ASP A 1 95 ? 3.843 2.353 -14.635 1.00 90.56 95 ASP A N 1
ATOM 773 C CA . ASP A 1 95 ? 3.611 3.060 -15.899 1.00 90.56 95 ASP A CA 1
ATOM 774 C C . ASP A 1 95 ? 4.831 3.904 -16.314 1.00 90.56 95 ASP A C 1
ATOM 776 O O . ASP A 1 95 ? 5.223 3.909 -17.487 1.00 90.56 95 ASP A O 1
ATOM 780 N N . ILE A 1 96 ? 5.472 4.586 -15.356 1.00 88.06 96 ILE A N 1
ATOM 781 C CA . ILE A 1 96 ? 6.689 5.370 -15.613 1.00 88.06 96 ILE A CA 1
ATOM 782 C C . ILE A 1 96 ? 7.856 4.443 -15.978 1.00 88.06 96 ILE A C 1
ATOM 784 O O . ILE A 1 96 ? 8.562 4.703 -16.956 1.00 88.06 96 ILE A O 1
ATOM 788 N N . ALA A 1 97 ? 8.052 3.350 -15.236 1.00 89.31 97 ALA A N 1
ATOM 789 C CA . ALA A 1 97 ? 9.127 2.394 -15.494 1.00 89.31 97 ALA A CA 1
ATOM 790 C C . ALA A 1 97 ? 9.007 1.765 -16.894 1.00 89.31 97 ALA A C 1
ATOM 792 O O . ALA A 1 97 ? 9.968 1.774 -17.666 1.00 89.31 97 ALA A O 1
ATOM 793 N N . ILE A 1 98 ? 7.807 1.322 -17.278 1.00 91.75 98 ILE A N 1
ATOM 794 C CA . ILE A 1 98 ? 7.532 0.783 -18.616 1.00 91.75 98 ILE A CA 1
ATOM 795 C C . ILE A 1 98 ? 7.754 1.839 -19.703 1.00 91.75 98 ILE A C 1
ATOM 797 O O . ILE A 1 98 ? 8.297 1.524 -20.765 1.00 91.75 98 ILE A O 1
ATOM 801 N N . ALA A 1 99 ? 7.377 3.100 -19.470 1.00 88.06 99 ALA A N 1
ATOM 802 C CA . ALA A 1 99 ? 7.635 4.177 -20.424 1.00 88.06 99 ALA A CA 1
ATOM 803 C C . ALA A 1 99 ? 9.142 4.395 -20.656 1.00 88.06 99 ALA A C 1
ATOM 805 O O . ALA A 1 99 ? 9.564 4.543 -21.806 1.00 88.06 99 ALA A O 1
ATOM 806 N N . ILE A 1 100 ? 9.955 4.353 -19.593 1.00 87.25 100 ILE A N 1
ATOM 807 C CA . ILE A 1 100 ? 11.420 4.445 -19.682 1.00 87.25 100 ILE A CA 1
ATOM 808 C C . ILE A 1 100 ? 11.993 3.247 -20.450 1.00 87.25 100 ILE A C 1
ATOM 810 O O . ILE A 1 100 ? 12.788 3.443 -21.369 1.00 87.25 100 ILE A O 1
ATOM 814 N N . ILE A 1 101 ? 11.573 2.019 -20.131 1.00 89.62 101 ILE A N 1
ATOM 815 C CA . ILE A 1 101 ? 12.042 0.802 -20.818 1.00 89.62 101 ILE A CA 1
ATOM 816 C C . ILE A 1 101 ? 11.721 0.873 -22.312 1.00 89.62 101 ILE A C 1
ATOM 818 O O . ILE A 1 101 ? 12.602 0.678 -23.149 1.00 89.62 101 ILE A O 1
ATOM 822 N N . ARG A 1 102 ? 10.485 1.241 -22.669 1.00 88.75 102 ARG A N 1
ATOM 823 C CA . ARG A 1 102 ? 10.066 1.408 -24.070 1.00 88.75 102 ARG A CA 1
ATOM 824 C C . ARG A 1 102 ? 10.853 2.494 -24.791 1.00 88.75 102 ARG A C 1
ATOM 826 O O . ARG A 1 102 ? 11.114 2.359 -25.984 1.00 88.75 102 ARG A O 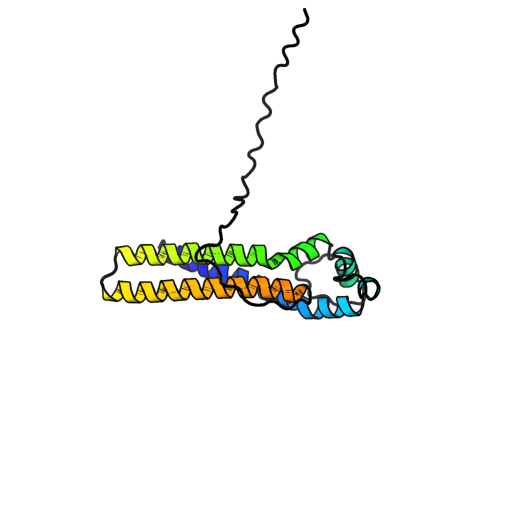1
ATOM 833 N N . PHE A 1 103 ? 11.213 3.572 -24.097 1.00 88.44 103 PHE A N 1
ATOM 834 C CA . PHE A 1 103 ? 12.074 4.608 -24.656 1.00 88.44 103 PHE A CA 1
ATOM 835 C C . PHE A 1 103 ? 13.477 4.061 -24.948 1.00 88.44 103 PHE A C 1
ATOM 837 O O . PHE A 1 103 ? 13.940 4.184 -26.081 1.00 88.44 103 PHE A O 1
ATOM 844 N N . LYS A 1 104 ? 14.113 3.384 -23.981 1.00 89.81 104 LYS A N 1
ATOM 845 C CA . LYS A 1 104 ? 15.429 2.746 -24.163 1.00 89.81 104 LYS A CA 1
ATOM 846 C C . LYS A 1 104 ? 15.409 1.723 -25.304 1.00 89.81 104 LYS A C 1
ATOM 848 O O . LYS A 1 104 ? 16.320 1.701 -26.126 1.00 89.81 104 LYS A O 1
ATOM 853 N N . TRP A 1 105 ? 14.336 0.937 -25.412 1.00 90.75 105 TRP A N 1
ATOM 854 C CA . TRP A 1 105 ? 14.185 -0.108 -26.429 1.00 90.75 105 TRP A CA 1
ATOM 855 C C . TRP A 1 105 ? 14.306 0.421 -27.860 1.00 90.75 105 TRP A C 1
ATOM 857 O O . TRP A 1 105 ? 14.913 -0.227 -28.712 1.00 90.75 105 TRP A O 1
ATOM 867 N N . LYS A 1 106 ? 13.767 1.618 -28.134 1.00 89.12 106 LYS A N 1
ATOM 868 C CA . LYS A 1 106 ? 13.823 2.246 -29.467 1.00 89.12 106 LYS A CA 1
ATOM 869 C C . LYS A 1 106 ? 15.248 2.510 -29.952 1.00 89.12 106 LYS A C 1
ATOM 871 O O . LYS A 1 106 ? 15.463 2.585 -31.157 1.00 89.12 106 LYS A O 1
ATOM 876 N N . HIS A 1 107 ? 16.195 2.648 -29.030 1.00 89.19 107 HIS A N 1
ATOM 877 C CA . HIS A 1 107 ? 17.583 3.009 -29.311 1.00 89.19 107 HIS A CA 1
ATOM 878 C C . HIS A 1 107 ? 18.573 1.879 -28.982 1.00 89.19 107 HIS A C 1
ATOM 880 O O . HIS A 1 107 ? 19.778 2.077 -29.089 1.00 89.19 107 HIS A O 1
ATOM 886 N N . ALA A 1 108 ? 18.073 0.706 -28.585 1.00 89.00 108 ALA A N 1
ATOM 887 C CA . ALA A 1 108 ? 18.877 -0.421 -28.131 1.00 89.00 108 ALA A CA 1
ATOM 888 C C . ALA A 1 108 ? 19.272 -1.368 -29.278 1.00 89.00 108 ALA A C 1
ATOM 890 O O . ALA A 1 108 ? 18.453 -1.676 -30.160 1.00 89.00 108 ALA A O 1
ATOM 891 N N . ASP A 1 109 ? 20.505 -1.875 -29.214 1.00 92.06 109 ASP A N 1
ATOM 892 C CA . ASP A 1 109 ? 20.985 -3.015 -30.000 1.00 92.06 109 ASP A CA 1
ATOM 893 C C . ASP A 1 109 ? 20.396 -4.353 -29.496 1.00 92.06 109 ASP A C 1
ATOM 895 O O . ASP A 1 109 ? 19.564 -4.390 -28.586 1.00 92.06 109 ASP A O 1
ATOM 899 N N . ALA A 1 110 ? 20.770 -5.469 -30.129 1.00 85.69 110 ALA A N 1
ATOM 900 C CA . ALA A 1 110 ? 20.201 -6.781 -29.820 1.00 85.69 110 ALA A CA 1
ATOM 901 C C . ALA A 1 110 ? 20.500 -7.260 -28.386 1.00 85.69 110 ALA A C 1
ATOM 903 O O . ALA A 1 110 ? 19.632 -7.866 -27.755 1.00 85.69 110 ALA A O 1
ATOM 904 N N . GLU A 1 111 ? 21.691 -6.972 -27.859 1.00 87.69 111 GLU A N 1
ATOM 905 C CA . GLU A 1 111 ? 22.093 -7.370 -26.507 1.00 87.69 111 GLU A CA 1
ATOM 906 C C . GLU A 1 111 ? 21.387 -6.501 -25.458 1.00 87.69 111 GLU A C 1
ATOM 908 O O . GLU A 1 111 ? 20.782 -7.015 -24.512 1.00 87.69 111 GLU A O 1
ATOM 913 N N . ALA A 1 112 ? 21.339 -5.189 -25.693 1.00 89.81 112 ALA A N 1
ATOM 914 C CA . ALA A 1 112 ? 20.618 -4.243 -24.855 1.00 89.81 112 ALA A CA 1
ATOM 915 C C . ALA A 1 112 ? 19.107 -4.531 -24.818 1.00 89.81 112 ALA A C 1
ATOM 917 O O . ALA A 1 112 ? 18.484 -4.396 -23.767 1.00 89.81 112 ALA A O 1
ATOM 918 N N . ARG A 1 113 ? 18.496 -4.994 -25.918 1.00 89.25 113 ARG A N 1
ATOM 919 C CA . ARG A 1 113 ? 17.078 -5.410 -25.927 1.00 89.25 113 ARG A CA 1
ATOM 920 C C . ARG A 1 113 ? 16.807 -6.615 -25.034 1.00 89.25 113 ARG A C 1
ATOM 922 O O . ARG A 1 113 ? 15.772 -6.644 -24.375 1.00 89.25 113 ARG A O 1
ATOM 929 N N . LYS A 1 114 ? 17.723 -7.585 -24.972 1.00 91.31 114 LYS A N 1
ATOM 930 C CA . LYS A 1 114 ? 17.587 -8.721 -24.051 1.00 91.31 114 LYS A CA 1
ATOM 931 C C . LYS A 1 114 ? 17.605 -8.242 -22.597 1.00 91.31 114 LYS A C 1
ATOM 933 O O . LYS A 1 114 ? 16.695 -8.566 -21.842 1.00 91.31 114 LYS A O 1
ATOM 938 N N . ALA A 1 115 ? 18.567 -7.388 -22.244 1.00 91.50 115 ALA A N 1
ATOM 939 C CA . ALA A 1 115 ? 18.644 -6.807 -20.904 1.00 91.50 115 ALA A CA 1
ATOM 940 C C . ALA A 1 115 ? 17.391 -5.985 -20.539 1.00 91.50 115 ALA A C 1
ATOM 942 O O . ALA A 1 115 ? 16.927 -6.033 -19.400 1.00 91.50 115 ALA A O 1
ATOM 943 N N . LEU A 1 116 ? 16.810 -5.265 -21.505 1.00 92.25 116 LEU A N 1
ATOM 944 C CA . LEU A 1 116 ? 15.563 -4.520 -21.313 1.00 92.25 116 LEU A CA 1
ATOM 945 C C . LEU A 1 116 ? 14.340 -5.429 -21.136 1.00 92.25 116 LEU A C 1
ATOM 947 O O . LEU A 1 116 ? 13.429 -5.061 -20.400 1.00 92.25 116 LEU A O 1
ATOM 951 N N . ALA A 1 117 ? 14.311 -6.605 -21.767 1.00 91.50 117 ALA A N 1
ATOM 952 C CA . ALA A 1 117 ? 13.250 -7.589 -21.549 1.00 91.50 117 ALA A CA 1
ATOM 953 C C . ALA A 1 117 ? 13.310 -8.160 -20.122 1.00 91.50 117 ALA A C 1
ATOM 955 O O . ALA A 1 117 ? 12.281 -8.255 -19.453 1.00 91.50 117 ALA A O 1
ATOM 956 N N . ASP A 1 118 ? 14.516 -8.447 -19.625 1.00 92.94 118 ASP A N 1
ATOM 957 C CA . ASP A 1 118 ? 14.735 -8.879 -18.239 1.00 92.94 118 ASP A CA 1
ATOM 958 C C . ASP A 1 118 ? 14.420 -7.751 -17.230 1.00 92.94 118 ASP A C 1
ATOM 960 O O . ASP A 1 118 ? 13.950 -7.998 -16.118 1.00 92.94 118 ASP A O 1
ATOM 964 N N . GLU A 1 119 ? 14.677 -6.485 -17.584 1.00 92.81 119 GLU A N 1
ATOM 965 C CA . GLU A 1 119 ? 14.235 -5.311 -16.811 1.00 92.81 119 GLU A CA 1
ATOM 966 C C . GLU A 1 119 ? 12.699 -5.220 -16.772 1.00 92.81 119 GLU A C 1
ATOM 968 O O . GLU A 1 119 ? 12.134 -5.050 -15.694 1.00 92.81 119 GLU A O 1
ATOM 973 N N . GLU A 1 120 ? 12.013 -5.406 -17.905 1.00 93.00 120 GLU A N 1
ATOM 974 C CA . GLU A 1 120 ? 10.545 -5.386 -17.964 1.00 93.00 120 GLU A CA 1
ATOM 975 C C . GLU A 1 120 ? 9.910 -6.500 -17.125 1.00 93.00 120 GLU A C 1
ATOM 977 O O . GLU A 1 120 ? 8.954 -6.235 -16.393 1.00 93.00 120 GLU A O 1
ATOM 982 N N . ALA A 1 121 ? 10.435 -7.726 -17.202 1.00 92.00 121 ALA A N 1
ATOM 983 C CA . ALA A 1 121 ? 9.946 -8.851 -16.408 1.00 92.00 121 ALA A CA 1
ATOM 984 C C . ALA A 1 121 ? 10.037 -8.553 -14.902 1.00 92.00 121 ALA A C 1
ATOM 986 O O . ALA A 1 121 ? 9.038 -8.646 -14.193 1.00 92.00 121 ALA A O 1
ATOM 987 N N . ARG A 1 122 ? 11.193 -8.061 -14.436 1.00 93.81 122 ARG A N 1
ATOM 988 C CA . ARG A 1 122 ? 11.384 -7.671 -13.028 1.00 93.81 122 ARG A CA 1
ATOM 989 C C . ARG A 1 122 ? 10.432 -6.566 -12.585 1.00 93.81 122 ARG A C 1
ATOM 991 O O . ARG A 1 122 ? 9.860 -6.651 -11.508 1.00 93.81 122 ARG A O 1
ATOM 998 N N . VAL A 1 123 ? 10.217 -5.550 -13.423 1.00 92.25 123 VAL A N 1
ATOM 999 C CA . VAL A 1 123 ? 9.274 -4.459 -13.123 1.00 92.25 123 VAL A CA 1
ATOM 1000 C C . VAL A 1 123 ? 7.834 -4.973 -12.983 1.00 92.25 123 VAL A C 1
ATOM 1002 O O . VAL A 1 123 ? 7.069 -4.453 -12.169 1.00 92.25 123 VAL A O 1
ATOM 1005 N N . ARG A 1 124 ? 7.447 -6.002 -13.745 1.00 92.69 124 ARG A N 1
ATOM 1006 C CA . ARG A 1 124 ? 6.130 -6.648 -13.619 1.00 92.69 124 ARG A CA 1
ATOM 1007 C C . ARG A 1 124 ? 6.010 -7.458 -12.329 1.00 92.69 124 ARG A C 1
ATOM 1009 O O . ARG A 1 124 ? 4.979 -7.345 -11.665 1.00 92.69 124 ARG A O 1
ATOM 1016 N N . ASP A 1 125 ? 7.045 -8.212 -11.972 1.00 93.31 125 ASP A N 1
ATOM 1017 C CA . ASP A 1 125 ? 7.082 -9.002 -10.736 1.00 93.31 125 ASP A CA 1
ATOM 1018 C C . ASP A 1 125 ? 7.046 -8.099 -9.496 1.00 93.31 125 ASP A C 1
ATOM 1020 O O . ASP A 1 125 ? 6.243 -8.321 -8.587 1.00 93.31 125 ASP A O 1
ATOM 1024 N N . ASP A 1 126 ? 7.842 -7.023 -9.496 1.00 93.69 126 ASP A N 1
ATOM 1025 C CA . ASP A 1 126 ? 7.851 -6.012 -8.435 1.00 93.69 126 ASP A CA 1
ATOM 1026 C C . ASP A 1 126 ? 6.459 -5.387 -8.267 1.00 93.69 126 ASP A C 1
ATOM 1028 O O . ASP A 1 126 ? 5.937 -5.330 -7.153 1.00 93.69 126 ASP A O 1
ATOM 1032 N N . ARG A 1 127 ? 5.801 -5.002 -9.372 1.00 93.88 127 ARG A N 1
ATOM 1033 C CA . ARG A 1 127 ? 4.422 -4.486 -9.339 1.00 93.88 127 ARG A CA 1
ATOM 1034 C C . ARG A 1 127 ? 3.451 -5.494 -8.723 1.00 93.88 127 ARG A C 1
ATOM 1036 O O . ARG A 1 127 ? 2.616 -5.112 -7.904 1.00 93.88 127 ARG A O 1
ATOM 1043 N N . ALA A 1 128 ? 3.509 -6.757 -9.140 1.00 93.75 128 ALA A N 1
ATOM 1044 C CA . ALA A 1 128 ? 2.602 -7.784 -8.634 1.00 93.75 128 ALA A CA 1
ATOM 1045 C C . ALA A 1 128 ? 2.788 -7.996 -7.125 1.00 93.75 128 ALA A C 1
ATOM 1047 O O . ALA A 1 128 ? 1.811 -8.050 -6.374 1.00 93.75 128 ALA A O 1
ATOM 1048 N N . LYS A 1 129 ? 4.044 -8.041 -6.673 1.00 95.00 129 LYS A N 1
ATOM 1049 C CA . LYS A 1 129 ? 4.394 -8.115 -5.256 1.00 95.00 129 LYS A CA 1
ATOM 1050 C C . LYS A 1 129 ? 3.875 -6.905 -4.483 1.00 95.00 129 LYS A C 1
ATOM 1052 O O . LYS A 1 129 ? 3.218 -7.080 -3.465 1.00 95.00 129 LYS A O 1
ATOM 1057 N N . ASP A 1 130 ? 4.104 -5.698 -4.987 1.00 95.12 130 ASP A N 1
ATOM 1058 C CA . ASP A 1 130 ? 3.686 -4.452 -4.342 1.00 95.12 130 ASP A CA 1
ATOM 1059 C C . ASP A 1 130 ? 2.162 -4.359 -4.155 1.00 95.12 130 ASP A C 1
ATOM 1061 O O . ASP A 1 130 ? 1.681 -3.888 -3.120 1.00 95.12 130 ASP A O 1
ATOM 1065 N N . ILE A 1 131 ? 1.394 -4.836 -5.138 1.00 94.88 131 ILE A N 1
ATOM 1066 C CA . ILE A 1 131 ? -0.071 -4.894 -5.070 1.00 94.88 131 ILE A CA 1
ATOM 1067 C C . ILE A 1 131 ? -0.530 -5.934 -4.042 1.00 94.88 131 ILE A C 1
ATOM 1069 O O . ILE A 1 131 ? -1.389 -5.635 -3.208 1.00 94.88 131 ILE A O 1
ATOM 1073 N N . ASN A 1 132 ? 0.056 -7.135 -4.057 1.00 95.81 132 ASN A N 1
ATOM 1074 C CA . ASN A 1 132 ? -0.246 -8.170 -3.066 1.00 95.81 132 ASN A CA 1
ATOM 1075 C C . ASN A 1 132 ? 0.117 -7.712 -1.644 1.00 95.81 132 ASN A C 1
ATOM 1077 O O . ASN A 1 132 ? -0.676 -7.888 -0.721 1.00 95.81 132 ASN A O 1
ATOM 1081 N N . ASP A 1 133 ? 1.256 -7.043 -1.465 1.00 96.38 133 ASP A N 1
ATOM 1082 C CA . ASP A 1 133 ? 1.684 -6.474 -0.186 1.00 96.38 133 ASP A CA 1
ATOM 1083 C C . ASP A 1 133 ? 0.684 -5.418 0.323 1.00 96.38 133 ASP A C 1
ATOM 1085 O O . ASP A 1 133 ? 0.346 -5.403 1.512 1.00 96.38 133 ASP A O 1
ATOM 1089 N N . ALA A 1 134 ? 0.146 -4.574 -0.565 1.00 96.31 134 ALA A N 1
ATOM 1090 C CA . ALA A 1 134 ? -0.881 -3.592 -0.219 1.00 96.31 134 ALA A CA 1
ATOM 1091 C C . ALA A 1 134 ? -2.193 -4.254 0.239 1.00 96.31 134 ALA A C 1
ATOM 1093 O O . ALA A 1 134 ? -2.760 -3.863 1.268 1.00 96.31 134 ALA A O 1
ATOM 1094 N N . TYR A 1 135 ? -2.668 -5.277 -0.478 1.00 95.94 135 TYR A N 1
ATOM 1095 C CA . TYR 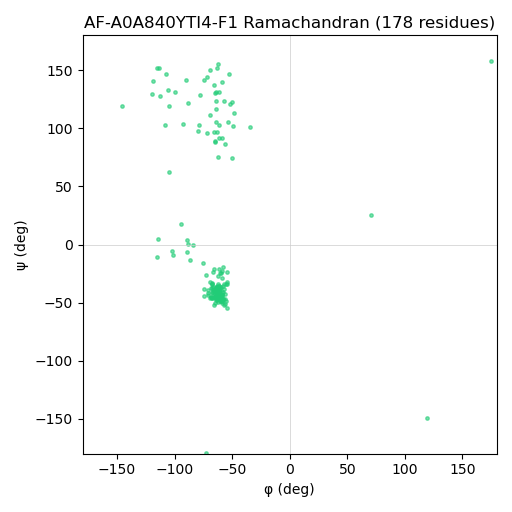A 1 135 ? -3.851 -6.037 -0.067 1.00 95.94 135 TYR A CA 1
ATOM 1096 C C . TYR A 1 135 ? -3.628 -6.782 1.250 1.00 95.94 135 TYR A C 1
ATOM 1098 O O . TYR A 1 135 ? -4.481 -6.720 2.142 1.00 95.94 135 TYR A O 1
ATOM 1106 N N . ARG A 1 136 ? -2.464 -7.419 1.415 1.00 96.25 136 ARG A N 1
ATOM 1107 C CA . ARG A 1 136 ? -2.079 -8.118 2.645 1.00 96.25 136 ARG A CA 1
ATOM 1108 C C . ARG A 1 136 ? -2.076 -7.174 3.841 1.00 96.25 136 ARG A C 1
ATOM 1110 O O . ARG A 1 136 ? -2.629 -7.510 4.886 1.00 96.25 136 ARG A O 1
ATOM 1117 N N . LEU A 1 137 ? -1.535 -5.967 3.678 1.00 96.44 137 LEU A N 1
ATOM 1118 C CA . LEU A 1 137 ? -1.557 -4.936 4.714 1.00 96.44 137 LEU A CA 1
ATOM 1119 C C . LEU A 1 137 ? -2.992 -4.568 5.122 1.00 96.44 137 LEU A C 1
ATOM 1121 O O . LEU A 1 137 ? -3.305 -4.543 6.312 1.00 96.44 137 LEU A O 1
ATOM 1125 N N . SER A 1 138 ? -3.882 -4.331 4.154 1.00 95.25 138 SER A N 1
ATOM 1126 C CA . SER A 1 138 ? -5.295 -4.031 4.432 1.00 95.25 138 SER A CA 1
ATOM 1127 C C . SER A 1 138 ? -6.010 -5.183 5.149 1.00 95.25 138 SER A C 1
ATOM 1129 O O . SER A 1 138 ? -6.763 -4.946 6.097 1.00 95.25 138 SER A O 1
ATOM 1131 N N . ALA A 1 139 ? -5.736 -6.431 4.767 1.00 94.31 139 ALA A N 1
ATOM 1132 C CA . ALA A 1 139 ? -6.283 -7.604 5.440 1.00 94.31 139 ALA A CA 1
ATOM 1133 C C . ALA A 1 139 ? -5.781 -7.725 6.888 1.00 94.31 139 ALA A C 1
ATOM 1135 O O . ALA A 1 139 ? -6.590 -7.887 7.804 1.00 94.31 139 ALA A O 1
ATOM 1136 N N . HIS A 1 140 ? -4.475 -7.555 7.118 1.00 94.50 140 HIS A N 1
ATOM 1137 C CA . HIS A 1 140 ? -3.878 -7.610 8.454 1.00 94.50 140 HIS A CA 1
ATOM 1138 C C . HIS A 1 140 ? -4.425 -6.526 9.388 1.00 94.50 140 HIS A C 1
ATOM 1140 O O . HIS A 1 140 ? -4.724 -6.808 10.549 1.00 94.50 140 HIS A O 1
ATOM 1146 N N . LEU A 1 141 ? -4.644 -5.304 8.888 1.00 93.88 141 LEU A N 1
ATOM 1147 C CA . LEU A 1 141 ? -5.286 -4.233 9.662 1.00 93.88 141 LEU A CA 1
ATOM 1148 C C . LEU A 1 141 ? -6.677 -4.642 10.169 1.00 93.88 141 LEU A C 1
ATOM 1150 O O . LEU A 1 141 ? -7.066 -4.291 11.287 1.00 93.88 141 LEU A O 1
ATOM 1154 N N . ARG A 1 142 ? -7.396 -5.444 9.382 1.00 91.75 142 ARG A N 1
ATOM 1155 C CA . ARG A 1 142 ? -8.726 -5.978 9.703 1.00 91.75 142 ARG A CA 1
ATOM 1156 C C . ARG A 1 142 ? -8.683 -7.304 10.475 1.00 91.75 142 ARG A C 1
ATOM 1158 O O . ARG A 1 142 ? -9.737 -7.846 10.794 1.00 91.75 142 ARG A O 1
ATOM 1165 N N . GLY A 1 143 ? -7.495 -7.831 10.783 1.00 90.31 143 GLY A N 1
ATOM 1166 C CA . GLY A 1 143 ? -7.322 -9.125 11.450 1.00 90.31 143 GLY A CA 1
ATOM 1167 C C . GLY A 1 143 ? -7.677 -10.327 10.570 1.00 90.31 143 GLY A C 1
ATOM 1168 O O . GLY A 1 143 ? -8.074 -11.366 11.088 1.00 90.31 143 GLY A O 1
ATOM 1169 N N . ARG A 1 144 ? -7.582 -10.182 9.244 1.00 90.69 144 ARG A N 1
ATOM 1170 C CA . ARG A 1 144 ? -7.880 -11.235 8.267 1.00 90.69 144 ARG A CA 1
ATOM 1171 C C . ARG A 1 144 ? -6.592 -11.750 7.635 1.00 90.69 144 ARG A C 1
ATOM 1173 O O . ARG A 1 144 ? -5.660 -10.982 7.405 1.00 90.69 144 ARG A O 1
ATOM 1180 N N . THR A 1 145 ? -6.569 -13.033 7.300 1.00 89.62 145 THR A N 1
ATOM 1181 C CA . THR A 1 145 ? -5.545 -13.622 6.436 1.00 89.62 145 THR A CA 1
ATOM 1182 C C . THR A 1 145 ? -5.790 -13.225 4.984 1.00 89.62 145 THR A C 1
ATOM 1184 O O . THR A 1 145 ? -6.933 -13.156 4.528 1.00 89.62 145 THR A O 1
ATOM 1187 N N . TYR A 1 146 ? -4.708 -12.966 4.257 1.00 92.62 146 TYR A N 1
ATOM 1188 C CA . TYR A 1 146 ? -4.729 -12.732 2.818 1.00 92.62 146 TYR A CA 1
ATOM 1189 C C . TYR A 1 146 ? -3.890 -13.795 2.122 1.00 92.62 146 TYR A C 1
ATOM 1191 O O . TYR A 1 146 ? -2.837 -14.183 2.629 1.00 92.62 146 TYR A O 1
ATOM 1199 N N . VAL A 1 147 ? -4.377 -14.254 0.975 1.00 92.38 147 VAL A N 1
ATOM 1200 C CA . VAL A 1 147 ? -3.667 -15.171 0.086 1.00 92.38 147 VAL A CA 1
ATOM 1201 C C . VAL A 1 147 ? -3.354 -14.395 -1.180 1.00 92.38 147 VAL A C 1
ATOM 1203 O O . VAL A 1 147 ? -4.258 -13.781 -1.750 1.00 92.38 147 VAL A O 1
ATOM 1206 N N . ASP A 1 148 ? -2.085 -14.418 -1.576 1.00 91.81 148 ASP A N 1
ATOM 1207 C CA . ASP A 1 148 ? -1.606 -13.704 -2.752 1.00 91.81 148 ASP A CA 1
ATOM 1208 C C . ASP A 1 148 ? -2.350 -14.163 -4.005 1.00 91.81 148 ASP A C 1
ATOM 1210 O O . ASP A 1 148 ? -2.653 -15.346 -4.181 1.00 91.81 148 ASP A O 1
ATOM 1214 N N . GLN A 1 149 ? -2.666 -13.194 -4.857 1.00 88.19 149 GLN A N 1
ATOM 1215 C CA . GLN A 1 149 ? -3.407 -13.417 -6.087 1.00 88.19 149 GLN A CA 1
ATOM 1216 C C . GLN A 1 149 ? -2.522 -13.139 -7.293 1.00 88.19 149 GLN A C 1
ATOM 1218 O O . GLN A 1 149 ? -1.625 -12.289 -7.253 1.00 88.19 149 GLN A O 1
ATOM 1223 N N . ASP A 1 150 ? -2.828 -13.827 -8.390 1.00 87.81 150 ASP A N 1
ATOM 1224 C CA . ASP A 1 150 ? -2.247 -13.514 -9.685 1.00 87.81 150 ASP A CA 1
ATOM 1225 C C . ASP A 1 150 ? -2.691 -12.114 -10.107 1.00 87.81 150 ASP A C 1
ATOM 1227 O O . ASP A 1 150 ? -3.876 -11.836 -10.314 1.00 87.81 150 ASP A O 1
ATOM 1231 N N . ILE A 1 151 ? -1.721 -11.210 -10.230 1.00 86.81 151 ILE A N 1
ATOM 1232 C CA . ILE A 1 151 ? -1.991 -9.837 -10.633 1.00 86.81 151 ILE A CA 1
ATOM 1233 C C . ILE A 1 151 ? -1.956 -9.766 -12.160 1.00 86.81 151 ILE A C 1
ATOM 1235 O O . ILE A 1 151 ? -0.925 -10.069 -12.767 1.00 86.81 151 ILE A O 1
ATOM 1239 N N . PRO A 1 152 ? -3.043 -9.323 -12.820 1.00 80.25 152 PRO A N 1
ATOM 1240 C CA . PRO A 1 152 ? -3.055 -9.231 -14.267 1.00 80.25 152 PRO A CA 1
ATOM 1241 C C . PRO A 1 152 ? -1.992 -8.235 -14.764 1.00 80.25 152 PRO A C 1
ATOM 1243 O O . PRO A 1 152 ? -1.650 -7.277 -14.053 1.00 80.25 152 PRO A O 1
ATOM 1246 N N . PRO A 1 153 ? -1.523 -8.383 -16.021 1.00 71.00 153 PRO A N 1
ATOM 1247 C CA . PRO A 1 153 ? -0.517 -7.503 -16.626 1.00 71.00 153 PRO A CA 1
ATOM 1248 C C . PRO A 1 153 ? -0.872 -6.015 -16.589 1.00 71.00 153 PRO A C 1
ATOM 1250 O O . PRO A 1 153 ? 0.011 -5.166 -16.681 1.00 71.00 153 PRO A O 1
ATOM 1253 N N . ARG A 1 154 ? -2.169 -5.710 -16.493 1.00 65.00 154 ARG A N 1
ATOM 1254 C CA . ARG A 1 154 ? -2.705 -4.388 -16.210 1.00 65.00 154 ARG A CA 1
ATOM 1255 C C . ARG A 1 154 ? -3.971 -4.581 -15.389 1.00 65.00 154 ARG A C 1
ATOM 1257 O O . ARG A 1 154 ? -4.915 -5.208 -15.869 1.00 65.00 154 ARG A O 1
ATOM 1264 N N . LEU A 1 155 ? -4.008 -4.053 -14.171 1.00 62.16 155 LEU A N 1
ATOM 1265 C CA . LEU A 1 155 ? -5.289 -3.829 -13.518 1.00 62.16 155 LEU A CA 1
ATOM 1266 C C . LEU A 1 155 ? -5.994 -2.792 -14.389 1.00 62.16 155 LEU A C 1
ATOM 1268 O O . LEU A 1 155 ? -5.375 -1.804 -14.789 1.00 62.16 155 LEU A O 1
ATOM 1272 N N . GLN A 1 156 ? -7.252 -3.021 -14.767 1.00 45.97 156 GLN A N 1
ATOM 1273 C CA . GLN A 1 156 ? -8.060 -1.920 -15.275 1.00 45.97 156 GLN A CA 1
ATOM 1274 C C . GLN A 1 156 ? -8.138 -0.923 -14.128 1.00 45.97 156 GLN A C 1
ATOM 1276 O O . GLN A 1 156 ? -8.987 -1.042 -13.250 1.00 45.97 156 GLN A O 1
ATOM 1281 N N . ILE A 1 157 ? -7.201 0.022 -14.097 1.00 43.25 157 ILE A N 1
ATOM 1282 C CA . ILE A 1 157 ? -7.292 1.172 -13.231 1.00 43.25 157 ILE A CA 1
ATOM 1283 C C . ILE A 1 157 ? -8.567 1.825 -13.730 1.00 43.25 157 ILE A C 1
ATOM 1285 O O . ILE A 1 157 ? -8.594 2.454 -14.796 1.00 43.25 157 ILE A O 1
ATOM 1289 N N . VAL A 1 158 ? -9.644 1.640 -12.967 1.00 37.41 158 VAL A N 1
ATOM 1290 C CA . VAL A 1 158 ? -10.744 2.584 -12.914 1.00 37.41 158 VAL A CA 1
ATOM 1291 C C . VAL A 1 158 ? -10.089 3.834 -12.369 1.00 37.41 158 VAL A C 1
ATOM 1293 O O . VAL A 1 158 ? -10.210 4.193 -11.205 1.00 37.41 158 VAL A O 1
ATOM 1296 N N . SER A 1 159 ? -9.332 4.500 -13.233 1.00 36.75 159 SER A N 1
ATOM 1297 C CA . SER A 1 159 ? -9.040 5.883 -13.056 1.00 36.75 159 SER A CA 1
ATOM 1298 C C . SER A 1 159 ? -10.426 6.498 -13.215 1.00 36.75 159 SER A C 1
ATOM 1300 O O . SER A 1 159 ? -10.826 7.010 -14.257 1.00 36.75 159 SER A O 1
ATOM 1302 N N . SER A 1 160 ? -11.134 6.587 -12.093 1.00 35.28 160 SER A N 1
ATOM 1303 C CA . SER A 1 160 ? -11.480 7.909 -11.640 1.00 35.28 160 SER A CA 1
ATOM 1304 C C . SER A 1 160 ? -10.183 8.727 -11.645 1.00 35.28 160 SER A C 1
ATOM 1306 O O . SER A 1 160 ? -9.646 9.098 -10.607 1.00 35.28 160 SER A O 1
ATOM 1308 N N . VAL A 1 161 ? -9.721 9.101 -12.853 1.00 37.78 161 VAL A N 1
ATOM 1309 C CA . VAL A 1 161 ? -9.499 10.491 -13.177 1.00 37.78 161 VAL A CA 1
ATOM 1310 C C . VAL A 1 161 ? -10.607 11.153 -12.407 1.00 37.78 161 VAL A C 1
ATOM 1312 O O . VAL A 1 161 ? -11.788 11.006 -12.734 1.00 37.78 161 VAL A O 1
ATOM 1315 N N . ARG A 1 162 ? -10.234 11.719 -11.264 1.00 39.88 162 ARG A N 1
ATOM 1316 C CA . ARG A 1 162 ? -11.053 12.645 -10.526 1.00 39.88 162 ARG A CA 1
ATOM 1317 C C . ARG A 1 162 ? -11.314 13.702 -11.580 1.00 39.88 162 ARG A C 1
ATOM 1319 O O . ARG A 1 162 ? -10.499 14.602 -11.762 1.00 39.88 162 ARG A O 1
ATOM 1326 N N . LYS A 1 163 ? -12.365 13.494 -12.390 1.00 36.53 163 LYS A N 1
ATOM 1327 C CA . LYS A 1 163 ? -12.886 14.452 -13.342 1.00 36.53 163 LYS A CA 1
ATOM 1328 C C . LYS A 1 163 ? -13.078 15.617 -12.412 1.00 36.53 163 LYS A C 1
ATOM 1330 O O . LYS A 1 163 ? -13.942 15.569 -11.534 1.00 36.53 163 LYS A O 1
ATOM 1335 N N . LYS A 1 164 ? -12.191 16.609 -12.508 1.00 38.75 164 LYS A N 1
ATOM 1336 C CA . LYS A 1 164 ? -12.503 17.941 -12.038 1.00 38.75 164 LYS A CA 1
ATOM 1337 C C . LYS A 1 164 ? -13.853 18.180 -12.689 1.00 38.75 164 LYS A C 1
ATOM 1339 O O . LYS A 1 164 ? -13.917 18.338 -13.904 1.00 38.75 164 LYS A O 1
ATOM 1344 N N . ARG A 1 165 ? -14.934 18.053 -11.915 1.00 37.12 165 ARG A N 1
ATOM 1345 C CA . ARG A 1 165 ? -16.223 18.609 -12.282 1.00 37.12 165 ARG A CA 1
ATOM 1346 C C . ARG A 1 165 ? -15.895 20.087 -12.406 1.00 37.12 165 ARG A C 1
ATOM 1348 O O . ARG A 1 165 ? -15.850 20.799 -11.407 1.00 37.12 165 ARG A O 1
ATOM 1355 N N . SER A 1 166 ? -15.537 20.517 -13.614 1.00 41.41 166 SER A N 1
ATOM 1356 C CA . SER A 1 166 ? -15.790 21.878 -14.028 1.00 41.41 166 SER A CA 1
ATOM 1357 C C . SER A 1 166 ? -17.250 22.083 -13.667 1.00 41.41 166 SER A C 1
ATOM 1359 O O . SER A 1 166 ? -18.122 21.343 -14.126 1.00 41.41 166 SER A O 1
ATOM 1361 N N . LYS A 1 167 ? -17.499 22.964 -12.697 1.00 44.50 167 LYS A N 1
ATOM 1362 C CA . LYS A 1 167 ? -18.861 23.369 -12.379 1.00 44.50 167 LYS A CA 1
ATOM 1363 C C . LYS A 1 167 ? -19.491 23.763 -13.718 1.00 44.50 167 LYS A C 1
ATOM 1365 O O . LYS A 1 167 ? -18.892 24.603 -14.396 1.00 44.50 167 LYS A O 1
ATOM 1370 N N . PRO A 1 168 ? -20.611 23.159 -14.144 1.00 43.22 168 PRO A N 1
ATOM 1371 C CA . PRO A 1 168 ? -21.348 23.735 -15.250 1.00 43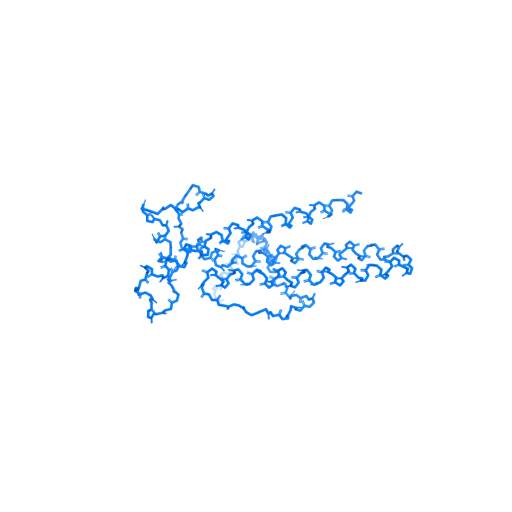.22 168 PRO A CA 1
ATOM 1372 C C . PRO A 1 168 ? -21.689 25.167 -14.828 1.00 43.22 168 PRO A C 1
ATOM 1374 O O . PRO A 1 168 ? -22.221 25.383 -13.735 1.00 43.22 168 PRO A O 1
ATOM 1377 N N . LYS A 1 169 ? -21.282 26.147 -15.643 1.00 46.72 169 LYS A N 1
ATOM 1378 C CA . LYS A 1 169 ? -21.844 27.495 -15.567 1.00 46.72 169 LYS A CA 1
ATOM 1379 C C . LYS A 1 169 ? -23.357 27.299 -15.624 1.00 46.72 169 LYS A C 1
ATOM 1381 O O . LYS A 1 169 ? -23.849 26.669 -16.554 1.00 46.72 169 LYS A O 1
ATOM 1386 N N . GLN A 1 170 ? -24.054 27.752 -14.590 1.00 44.84 170 GLN A N 1
ATOM 1387 C CA . GLN A 1 170 ? -25.499 27.899 -14.636 1.00 44.84 170 GLN A CA 1
ATOM 1388 C C . GLN A 1 170 ? -25.783 28.938 -15.717 1.00 44.84 170 GLN A C 1
ATOM 1390 O O . GLN A 1 170 ? -25.635 30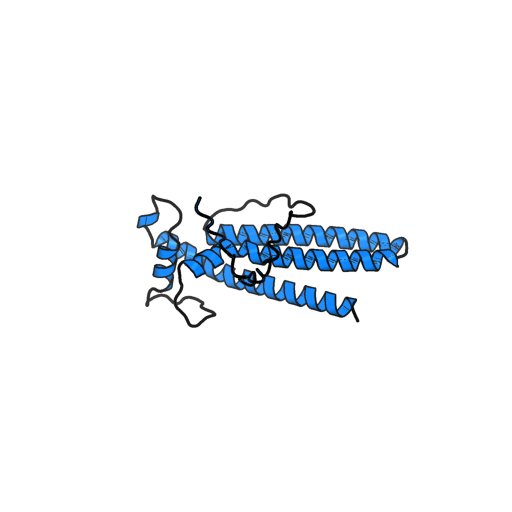.134 -15.480 1.00 44.84 170 GLN A O 1
ATOM 1395 N N . GLU A 1 171 ? -26.100 28.484 -16.921 1.00 51.16 171 GLU A N 1
ATOM 1396 C CA . GLU A 1 171 ? -26.870 29.307 -17.838 1.00 51.16 171 GLU A CA 1
ATOM 1397 C C . GLU A 1 171 ? -28.329 29.215 -17.376 1.00 51.16 171 GLU A C 1
ATOM 1399 O O . GLU A 1 171 ? -28.805 28.111 -17.081 1.00 51.16 171 GLU A O 1
ATOM 1404 N N . PRO A 1 172 ? -29.019 30.351 -17.189 1.00 46.06 172 PRO A N 1
ATOM 1405 C CA . PRO A 1 172 ? -30.411 30.334 -16.785 1.00 46.06 172 PRO A CA 1
ATOM 1406 C C . PRO A 1 172 ? -31.235 29.674 -17.892 1.00 46.06 172 PRO A C 1
ATOM 1408 O O . PRO A 1 172 ? -31.197 30.087 -19.047 1.00 46.06 172 PRO A O 1
ATOM 1411 N N . VAL A 1 173 ? -31.966 28.624 -17.524 1.00 45.00 173 VAL A N 1
ATOM 1412 C CA . VAL A 1 173 ? -32.966 28.000 -18.388 1.00 45.00 173 VAL A CA 1
ATOM 1413 C C . V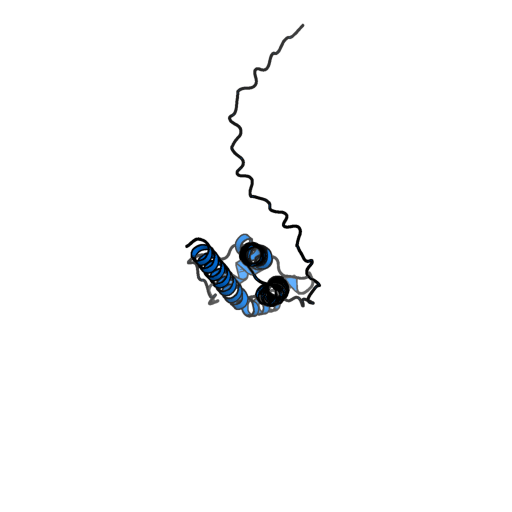AL A 1 173 ? -34.119 28.993 -18.527 1.00 45.00 173 VAL A C 1
ATOM 1415 O O . VAL A 1 173 ? -34.824 29.254 -17.552 1.00 45.00 173 VAL A O 1
ATOM 1418 N N . GLU A 1 174 ? -34.306 29.556 -19.721 1.00 45.03 174 GLU A N 1
ATOM 1419 C CA . GLU A 1 174 ? -35.550 30.235 -20.079 1.00 45.03 174 GLU A CA 1
ATOM 1420 C C . GLU A 1 174 ? -36.676 29.200 -20.081 1.00 45.03 174 GLU A C 1
ATOM 1422 O O . GLU A 1 174 ? -36.782 28.349 -20.964 1.00 45.03 174 GLU A O 1
ATOM 1427 N N . VAL A 1 175 ? -37.517 29.249 -19.052 1.00 43.91 175 VAL A N 1
ATOM 1428 C CA . VAL A 1 175 ? -38.775 28.512 -19.031 1.00 43.91 175 VAL A CA 1
ATOM 1429 C C . VAL A 1 175 ? -39.768 29.317 -19.865 1.00 43.91 175 VAL A C 1
ATOM 1431 O O . VAL A 1 175 ? -40.367 30.272 -19.372 1.00 43.91 175 VAL A O 1
ATOM 1434 N N . GLN A 1 176 ? -39.955 28.944 -21.132 1.00 41.59 176 GLN A N 1
ATOM 1435 C CA . GLN A 1 176 ? -41.137 29.378 -21.874 1.00 41.59 176 GLN A CA 1
ATOM 1436 C C . GLN A 1 176 ? -42.353 28.632 -21.322 1.00 41.59 176 GLN A C 1
ATOM 1438 O O . GLN A 1 176 ? -42.637 27.493 -21.683 1.00 41.59 176 GLN A O 1
ATOM 1443 N N . LEU A 1 177 ? -43.059 29.285 -20.401 1.00 46.56 177 LEU A N 1
ATOM 1444 C CA . LEU A 1 177 ? -44.454 28.978 -20.123 1.00 46.56 177 LEU A CA 1
ATOM 1445 C C . LEU A 1 177 ? -45.288 29.634 -21.221 1.00 46.56 177 LEU A C 1
ATOM 1447 O O . LEU A 1 177 ? -45.529 30.839 -21.188 1.00 46.56 177 LEU A O 1
ATOM 1451 N N . SER A 1 178 ? -45.746 28.836 -22.177 1.00 42.03 178 SER A N 1
ATOM 1452 C CA . SER A 1 178 ? -46.877 29.211 -23.018 1.00 42.03 178 SER A CA 1
ATOM 1453 C C . SER A 1 178 ? -48.064 28.355 -22.599 1.00 42.03 178 SER A C 1
ATOM 1455 O O . SER A 1 178 ? -48.126 27.159 -22.866 1.00 42.03 178 SER A O 1
ATOM 1457 N N . LEU A 1 179 ? -48.952 28.997 -21.841 1.00 43.38 179 LEU A N 1
ATOM 1458 C CA . LEU A 1 179 ? -50.352 28.621 -21.697 1.00 43.38 179 LEU A CA 1
ATOM 1459 C C . LEU A 1 179 ? -51.074 28.905 -23.025 1.00 43.38 179 LEU A C 1
ATOM 1461 O O . LEU A 1 179 ? -50.727 29.884 -23.688 1.00 43.38 179 LEU A O 1
ATOM 1465 N N . PHE A 1 180 ? -52.108 28.096 -23.282 1.00 44.81 180 PHE A N 1
ATOM 1466 C CA . PHE A 1 180 ? -53.070 28.075 -24.400 1.00 44.81 180 PHE A CA 1
ATOM 1467 C C . PHE A 1 180 ? -52.747 27.122 -25.553 1.00 44.81 180 PHE A C 1
ATOM 1469 O O . PHE A 1 180 ? -51.794 27.373 -26.318 1.00 44.81 180 PHE A O 1
#

Sequence (180 aa):
MQEERERGRIIGLRKRRLETAAWAATFIPLLAEARLELPEYAGRGEPSRQAYSNWLNHPSREIPSRNKGSWKSETIGRLFDIHIGLIDEAEQEFDIAIAIIRFKWKHADAEARKALADEEARVRDDRAKDINDAYRLSAHLRGRTYVDQDIPPRLQIVSSVRKKRSKPKQEPVEVQLSLF

pLDDT: mean 80.57, std 18.1, range [35.28, 96.44]

Solvent-accessible surface area (backbone atoms only — not comparable to full-atom values): 10714 Å² total; per-residue (Å²): 111,72,66,58,53,53,52,51,48,39,54,54,45,52,50,51,45,52,53,51,51,55,57,56,55,67,43,30,65,58,44,51,51,48,56,68,74,44,58,91,24,71,86,78,54,82,68,51,47,57,54,53,18,55,58,66,55,35,90,92,56,92,66,98,63,97,56,99,70,81,62,41,36,66,56,46,47,49,59,52,50,40,27,59,60,44,36,54,48,45,51,53,40,44,55,52,51,52,50,52,48,56,56,52,49,78,76,45,56,79,68,53,41,52,56,47,50,56,50,50,53,51,52,52,52,53,42,41,49,52,41,40,52,24,49,38,51,28,26,41,52,70,75,39,89,66,77,86,67,91,63,62,100,65,72,83,73,79,66,69,64,76,69,73,73,69,72,76,78,83,70,84,77,82,78,82,83,78,83,135

Radius of gyration: 23.3 Å; Cα contacts (8 Å, |Δi|>4): 120; chains: 1; bounding box: 75×46×59 Å

Organism: NCBI:txid643568

Secondary structure (DSSP, 8-state):
-HHHHHHHHHHHHHHHHHHHHHHHHTHHHHHHHHHHH-GGGTTTSSPPHHHHHHHHT-TT-----SSSS---HHHHHHHHTHHHHHHHHHHHHHHHHHHHHHHHHHT--HHHHHHHHHHHHHHHHHHHHHHHHHHHHHHHHTT------PPPSS------------PPP-----------